Protein AF-A0A6B2LJB0-F1 (afdb_monomer)

Solvent-accessible surface area (backbone atoms only — not comparable to full-atom values): 10817 Å² total; per-residue (Å²): 134,88,82,83,82,86,82,81,67,86,69,86,53,100,56,69,70,65,36,74,49,76,56,97,63,30,35,41,37,23,30,49,44,38,34,38,35,26,35,59,88,79,57,43,80,72,49,71,36,80,79,56,88,25,44,32,50,24,63,33,74,60,95,61,32,36,36,40,22,11,60,61,16,34,37,39,37,24,33,56,88,79,47,46,78,76,46,76,44,83,60,93,43,44,30,41,23,45,42,73,57,93,64,28,39,41,33,23,39,48,41,30,37,42,31,28,37,60,92,73,71,36,81,76,47,76,37,84,46,98,46,39,32,44,30,58,46,77,56,96,67,27,37,38,38,25,11,56,67,8,42,35,39,32,25,38,65,89,76,63,46,76,78,48,77,50,78,50,93,24,28,34,71,48,55,51,70,48,97,88,63,38,37,37,39,33,31,73,70,76,47,75,49,79,48,77,132

pLDDT: mean 92.99, std 8.8, range [45.59, 98.62]

Foldseek 3Di:
DDDDDDDDDPPPDPADFQDWDDDPQWIWTFDWQKIWIAGNPRRHTQDIAGDDPTGFNEWDDDPFWIWTFGQSQWIFTAGPNPSDGPDIARRVGGWQYWDDDDQWIWTFGFQWIWIARNVVSDTPDIAGHPAGWNYWDDFPQWIWTFHQQFWTWTARNVPSDTDDIDGDRGGWHDWDADPQRWIWTAHPVRDIDIDDD

Structure (mmCIF, N/CA/C/O backbone):
data_AF-A0A6B2LJB0-F1
#
_entry.id   AF-A0A6B2LJB0-F1
#
loop_
_atom_site.group_PDB
_atom_site.id
_atom_site.type_symbol
_atom_site.label_atom_id
_atom_site.label_alt_id
_atom_site.label_comp_id
_atom_site.label_asym_id
_atom_site.label_entity_id
_atom_site.label_seq_id
_atom_site.pdbx_PDB_ins_code
_atom_site.Cartn_x
_atom_site.Cartn_y
_atom_site.Cartn_z
_atom_site.occupancy
_atom_site.B_iso_or_equiv
_atom_site.auth_seq_id
_atom_site.auth_comp_id
_atom_site.auth_asym_id
_atom_site.auth_atom_id
_atom_site.pdbx_PDB_model_num
ATOM 1 N N . MET A 1 1 ? -33.747 -13.581 -7.833 1.00 45.59 1 MET A N 1
ATOM 2 C CA . MET A 1 1 ? -33.515 -12.126 -7.966 1.00 45.59 1 MET A CA 1
ATOM 3 C C . MET A 1 1 ? -32.686 -11.716 -6.756 1.00 45.59 1 MET A C 1
ATOM 5 O O . MET A 1 1 ? -33.160 -11.919 -5.649 1.00 45.59 1 MET A O 1
ATOM 9 N N . ILE A 1 2 ? -31.427 -11.298 -6.924 1.00 48.62 2 ILE A N 1
ATOM 10 C CA . ILE A 1 2 ? -30.601 -10.866 -5.782 1.00 48.62 2 ILE A CA 1
ATOM 11 C C . ILE A 1 2 ? -30.949 -9.403 -5.517 1.00 48.62 2 ILE A C 1
ATOM 13 O O . ILE A 1 2 ? -30.531 -8.520 -6.265 1.00 48.62 2 ILE A O 1
ATOM 17 N N . THR A 1 3 ? -31.764 -9.153 -4.496 1.00 56.28 3 THR A N 1
ATOM 18 C CA . THR A 1 3 ? -32.084 -7.798 -4.043 1.00 56.28 3 THR A CA 1
ATOM 19 C C . THR A 1 3 ? -30.836 -7.213 -3.388 1.00 56.28 3 THR A C 1
ATOM 21 O O . THR A 1 3 ? -30.362 -7.725 -2.375 1.00 56.28 3 THR A O 1
ATOM 24 N N . LYS A 1 4 ? -30.256 -6.166 -3.980 1.00 51.47 4 LYS A N 1
ATOM 25 C CA . LYS A 1 4 ? -29.154 -5.426 -3.357 1.00 51.47 4 LYS A CA 1
ATOM 26 C C . LYS A 1 4 ? -29.752 -4.431 -2.368 1.00 51.47 4 LYS A C 1
ATOM 28 O O . LYS A 1 4 ? -30.429 -3.495 -2.779 1.00 51.47 4 LYS A O 1
ATOM 33 N N . HIS A 1 5 ? -29.507 -4.635 -1.080 1.00 67.06 5 HIS A N 1
ATOM 34 C CA . HIS A 1 5 ? -29.818 -3.642 -0.058 1.00 67.06 5 HIS A CA 1
ATOM 35 C C . HIS A 1 5 ? -28.608 -2.720 0.115 1.00 67.06 5 HIS A C 1
ATOM 37 O O . HIS A 1 5 ? -27.495 -3.191 0.341 1.00 67.06 5 HIS A O 1
ATOM 43 N N . GLN A 1 6 ? -28.813 -1.411 -0.043 1.00 72.50 6 GLN A N 1
ATOM 44 C CA . GLN A 1 6 ? -27.771 -0.410 0.169 1.00 72.50 6 GLN A CA 1
ATOM 45 C C . GLN A 1 6 ? -27.693 -0.065 1.658 1.00 72.50 6 GLN A C 1
ATOM 47 O O . GLN A 1 6 ? -28.675 0.387 2.242 1.00 72.50 6 GLN A O 1
ATOM 52 N N . ILE A 1 7 ? -26.514 -0.235 2.254 1.00 69.38 7 ILE A N 1
ATOM 53 C CA . ILE A 1 7 ? -26.179 0.315 3.570 1.00 69.38 7 ILE A CA 1
ATOM 54 C C . ILE A 1 7 ? -25.302 1.539 3.305 1.00 69.38 7 ILE A C 1
ATOM 56 O O . ILE A 1 7 ? -24.204 1.410 2.766 1.00 69.38 7 ILE A O 1
ATOM 60 N N . THR A 1 8 ? -25.809 2.732 3.617 1.00 67.31 8 THR A N 1
ATOM 61 C CA . THR A 1 8 ? -25.079 3.991 3.407 1.00 67.31 8 THR A CA 1
ATOM 62 C C . THR A 1 8 ? -24.575 4.516 4.738 1.00 67.31 8 THR A C 1
ATOM 64 O O . THR A 1 8 ? -25.369 4.786 5.633 1.00 67.31 8 THR A O 1
ATOM 67 N N . VAL A 1 9 ? -23.265 4.728 4.842 1.00 67.50 9 VAL A N 1
ATOM 68 C CA . VAL A 1 9 ? -22.682 5.557 5.899 1.00 67.50 9 VAL A CA 1
ATOM 69 C C . VAL A 1 9 ? -22.550 6.973 5.352 1.00 67.50 9 VAL A C 1
ATOM 71 O O . VAL A 1 9 ? -21.671 7.254 4.531 1.00 67.50 9 VAL A O 1
ATOM 74 N N . GLU A 1 10 ? -23.421 7.883 5.782 1.00 56.38 10 GLU A N 1
ATOM 75 C CA . GLU A 1 10 ? -23.276 9.293 5.426 1.00 56.38 10 GLU A CA 1
ATOM 76 C C . GLU A 1 10 ? -21.992 9.854 6.062 1.00 56.38 10 GLU A C 1
ATOM 78 O O . GLU A 1 10 ? -21.816 9.832 7.278 1.00 56.38 10 GLU A O 1
ATOM 83 N N . ARG A 1 11 ? -21.075 10.365 5.227 1.00 70.50 11 ARG A N 1
ATOM 84 C CA . ARG A 1 11 ? -19.821 11.029 5.645 1.00 70.50 11 ARG A CA 1
ATOM 85 C C . ARG A 1 11 ? -18.862 10.149 6.461 1.00 70.50 11 ARG A C 1
ATOM 87 O O . ARG A 1 11 ? -18.408 10.545 7.537 1.00 70.50 11 ARG A O 1
ATOM 94 N N . ALA A 1 12 ? -18.450 9.008 5.900 1.00 78.81 12 ALA A N 1
ATOM 95 C CA . ALA A 1 12 ? -17.391 8.176 6.486 1.00 78.81 12 ALA A CA 1
ATOM 96 C C . ALA A 1 12 ? -16.145 9.003 6.888 1.00 78.81 12 ALA A C 1
ATOM 98 O O . ALA A 1 12 ? -15.639 8.881 8.007 1.00 78.81 12 ALA A O 1
ATOM 99 N N . HIS A 1 13 ? -15.716 9.942 6.036 1.00 89.06 13 HIS A N 1
ATOM 100 C CA . HIS A 1 13 ? -14.712 10.956 6.368 1.00 89.06 13 HIS A CA 1
ATOM 101 C C . HIS A 1 13 ? -15.175 12.371 5.986 1.00 89.06 13 HIS A C 1
ATOM 103 O O . HIS A 1 13 ? -16.074 12.551 5.169 1.00 89.06 13 HIS A O 1
ATOM 109 N N . LYS A 1 14 ? -14.533 13.389 6.580 1.00 87.06 14 LYS A N 1
ATOM 110 C CA . LYS A 1 14 ? -14.763 14.815 6.265 1.00 87.06 14 LYS A CA 1
ATOM 111 C C . LYS A 1 14 ? -14.076 15.277 4.967 1.00 87.06 14 LYS A C 1
ATOM 113 O O . LYS A 1 14 ? -14.291 16.404 4.544 1.00 87.06 14 LYS A O 1
ATOM 118 N N . ASN A 1 15 ? -13.221 14.440 4.380 1.00 89.62 15 ASN A N 1
ATOM 119 C CA . ASN A 1 15 ? -12.470 14.705 3.152 1.00 89.62 15 ASN A CA 1
ATOM 120 C C . ASN A 1 15 ? -12.587 13.498 2.207 1.00 89.62 15 ASN A C 1
ATOM 122 O O . ASN A 1 15 ? -13.195 12.488 2.566 1.00 89.62 15 ASN A O 1
ATOM 126 N N . TRP A 1 16 ? -11.986 13.601 1.018 1.00 90.25 16 TRP A N 1
ATOM 127 C CA . TRP A 1 16 ? -11.885 12.483 0.082 1.00 90.25 16 TRP A CA 1
ATOM 128 C C . TRP A 1 16 ? -11.226 11.270 0.726 1.00 90.25 16 TRP A C 1
ATOM 130 O O . TRP A 1 16 ? -10.159 11.373 1.331 1.00 90.25 16 TRP A O 1
ATOM 140 N N . ILE A 1 17 ? -11.879 10.126 0.558 1.00 91.19 17 ILE A N 1
ATOM 141 C CA . ILE A 1 17 ? -11.316 8.828 0.898 1.00 91.19 17 ILE A CA 1
ATOM 142 C C . ILE A 1 17 ? -10.294 8.505 -0.183 1.00 91.19 17 ILE A C 1
ATOM 144 O O . ILE A 1 17 ? -10.644 8.424 -1.359 1.00 91.19 17 ILE A O 1
ATOM 148 N N . PHE A 1 18 ? -9.035 8.371 0.213 1.00 91.06 18 PHE A N 1
ATOM 149 C CA . PHE A 1 18 ? -7.946 8.095 -0.721 1.00 91.06 18 PHE A CA 1
ATOM 150 C C . PHE A 1 18 ? -7.812 6.604 -1.001 1.00 91.06 18 PHE A C 1
ATOM 152 O O . PHE A 1 18 ? -7.487 6.214 -2.119 1.00 91.06 18 PHE A O 1
ATOM 159 N N . TYR A 1 19 ? -8.095 5.774 0.002 1.00 93.00 19 TYR A N 1
ATOM 160 C CA . TYR A 1 19 ? -7.983 4.331 -0.110 1.00 93.00 19 TYR A CA 1
ATOM 161 C C . TYR A 1 19 ? -9.018 3.626 0.764 1.00 93.00 19 TYR A C 1
ATOM 163 O O . TYR A 1 19 ? -9.414 4.132 1.820 1.00 93.00 19 TYR A O 1
ATOM 171 N N . ALA A 1 20 ? -9.427 2.439 0.325 1.00 94.50 20 ALA A N 1
ATOM 172 C CA . ALA A 1 20 ? -10.274 1.534 1.081 1.00 94.50 20 ALA A CA 1
ATOM 173 C C . ALA A 1 20 ? -9.811 0.091 0.864 1.00 94.50 20 ALA A C 1
ATOM 175 O O . ALA A 1 20 ? -9.443 -0.283 -0.250 1.00 94.50 20 ALA A O 1
ATOM 176 N N . LYS A 1 21 ? -9.856 -0.719 1.920 1.00 95.12 21 LYS A N 1
ATOM 177 C CA . LYS A 1 21 ? -9.578 -2.154 1.868 1.00 95.12 21 LYS A CA 1
ATOM 178 C C . LYS A 1 21 ? -10.586 -2.916 2.721 1.00 95.12 21 LYS A C 1
ATOM 180 O O . LYS A 1 21 ? -11.053 -2.401 3.733 1.00 95.12 21 LYS A O 1
ATOM 185 N N . ILE A 1 22 ? -10.939 -4.122 2.292 1.00 95.06 22 ILE A N 1
ATOM 186 C CA . ILE A 1 22 ? -11.823 -5.026 3.033 1.00 95.06 22 ILE A CA 1
ATOM 187 C C . ILE A 1 22 ? -10.992 -6.202 3.531 1.00 95.06 22 ILE A C 1
ATOM 189 O O . ILE A 1 22 ? -10.178 -6.728 2.775 1.00 95.06 22 ILE A O 1
ATOM 193 N N . HIS A 1 23 ? -11.210 -6.602 4.782 1.00 96.00 23 HIS A N 1
ATOM 194 C CA . HIS A 1 23 ? -10.586 -7.779 5.385 1.00 96.00 23 HIS A CA 1
ATOM 195 C C . HIS A 1 23 ? -11.457 -8.331 6.508 1.00 96.00 23 HIS A C 1
ATOM 197 O O . HIS A 1 23 ? -11.901 -7.562 7.358 1.00 96.00 23 HIS A O 1
ATOM 203 N N . ASN A 1 24 ? -11.742 -9.636 6.493 1.00 94.50 24 ASN A N 1
ATOM 204 C CA . ASN A 1 24 ? -12.516 -10.347 7.524 1.00 94.50 24 ASN A CA 1
ATOM 205 C C . ASN A 1 24 ? -13.764 -9.605 8.031 1.00 94.50 24 ASN A C 1
ATOM 207 O O . ASN A 1 24 ? -13.965 -9.416 9.230 1.00 94.50 24 ASN A O 1
ATOM 211 N N . GLY A 1 25 ? -14.608 -9.146 7.104 1.00 93.88 25 GLY A N 1
ATOM 212 C CA . GLY A 1 25 ? -15.851 -8.458 7.459 1.00 93.88 25 GLY A CA 1
ATOM 213 C C . GLY A 1 25 ? -15.657 -7.041 8.005 1.00 93.88 25 GLY A C 1
ATOM 214 O O . GLY A 1 25 ? -16.610 -6.461 8.513 1.00 93.88 25 GLY A O 1
ATOM 215 N N . LYS A 1 26 ? -14.465 -6.454 7.874 1.00 95.94 26 LYS A N 1
ATOM 216 C CA . LYS A 1 26 ? -14.194 -5.049 8.181 1.00 95.94 26 LYS A CA 1
ATOM 217 C C . LYS A 1 26 ? -13.868 -4.269 6.914 1.00 95.94 26 LYS A C 1
ATOM 219 O O . LYS A 1 26 ? -13.250 -4.795 5.990 1.00 95.94 26 LYS A O 1
ATOM 224 N N . ILE A 1 27 ? -14.261 -3.002 6.888 1.00 96.38 27 ILE A N 1
ATOM 225 C CA . ILE A 1 27 ? -13.843 -2.020 5.885 1.00 96.38 27 ILE A CA 1
ATOM 226 C C . ILE A 1 27 ? -12.869 -1.067 6.569 1.00 96.38 27 ILE A C 1
ATOM 228 O O . ILE A 1 27 ? -13.204 -0.478 7.593 1.00 96.38 27 ILE A O 1
ATOM 232 N N . ILE A 1 28 ? -11.684 -0.888 6.000 1.00 97.69 28 ILE A N 1
ATOM 233 C CA . ILE A 1 28 ? -10.664 0.038 6.478 1.00 97.69 28 ILE A CA 1
ATOM 234 C C . ILE A 1 28 ? -10.519 1.136 5.431 1.00 97.69 28 ILE A C 1
ATOM 236 O O . ILE A 1 28 ? -10.235 0.854 4.268 1.00 97.69 28 ILE A O 1
ATOM 240 N N . THR A 1 29 ? -10.725 2.387 5.825 1.00 97.00 29 THR A N 1
ATOM 241 C CA . THR A 1 29 ? -10.687 3.552 4.933 1.00 97.00 29 THR A CA 1
ATOM 242 C C . THR A 1 29 ? -9.703 4.590 5.445 1.00 97.00 29 THR A C 1
ATOM 244 O O . THR A 1 29 ? -9.632 4.827 6.650 1.00 97.00 29 THR A O 1
ATOM 247 N N . CYS A 1 30 ? -8.971 5.259 4.553 1.00 96.31 30 CYS A N 1
ATOM 248 C CA . CYS A 1 30 ? -8.120 6.389 4.926 1.00 96.31 30 CYS A CA 1
ATOM 249 C C . CYS A 1 30 ? -8.502 7.683 4.200 1.00 96.31 30 CYS A C 1
ATOM 251 O O . CYS A 1 30 ? -8.948 7.694 3.051 1.00 96.31 30 CYS A O 1
ATOM 253 N N . SER A 1 31 ? -8.319 8.801 4.899 1.00 94.75 31 SER A N 1
ATOM 254 C CA . SER A 1 31 ? -8.527 10.155 4.381 1.00 94.75 31 SER A CA 1
ATOM 255 C C . SER A 1 31 ? -7.696 11.132 5.204 1.00 94.75 31 SER A C 1
ATOM 257 O O . SER A 1 31 ? -7.826 11.162 6.436 1.00 94.75 31 SER A O 1
ATOM 259 N N . LYS A 1 32 ? -6.928 12.003 4.535 1.00 95.12 32 LYS A N 1
ATOM 260 C CA . LYS A 1 32 ? -5.982 12.928 5.191 1.00 95.12 32 LYS A CA 1
ATOM 261 C C . LYS A 1 32 ? -5.171 12.153 6.242 1.00 95.12 32 LYS A C 1
ATOM 263 O O . LYS A 1 32 ? -4.630 11.114 5.911 1.00 95.12 32 LYS A O 1
ATOM 268 N N . THR A 1 33 ? -5.123 12.602 7.489 1.00 96.12 33 THR A N 1
ATOM 269 C CA . THR A 1 33 ? -4.331 11.994 8.572 1.00 96.12 33 THR A CA 1
ATOM 270 C C . THR A 1 33 ? -5.062 10.881 9.334 1.00 96.12 33 THR A C 1
ATOM 272 O O . THR A 1 33 ? -4.577 10.424 10.368 1.00 96.12 33 THR A O 1
ATOM 275 N N . THR A 1 34 ? -6.256 10.481 8.882 1.00 95.62 34 THR A N 1
ATOM 276 C CA . THR A 1 34 ? -7.166 9.606 9.639 1.00 95.62 34 THR A CA 1
ATOM 277 C C . THR A 1 34 ? -7.420 8.293 8.920 1.00 95.62 34 THR A C 1
ATOM 279 O O . THR A 1 34 ? -7.649 8.282 7.707 1.00 95.62 34 THR A O 1
ATOM 282 N N . ILE A 1 35 ? -7.466 7.207 9.687 1.00 98.25 35 ILE A N 1
ATOM 283 C CA . ILE A 1 35 ? -7.912 5.890 9.227 1.00 98.25 35 ILE A CA 1
ATOM 284 C C . ILE A 1 35 ? -9.136 5.511 10.052 1.00 98.25 35 ILE A C 1
ATOM 286 O O . ILE A 1 35 ? -9.200 5.811 11.245 1.00 98.25 35 ILE A O 1
ATOM 290 N N . LYS A 1 36 ? -10.132 4.893 9.428 1.00 97.12 36 LYS A N 1
ATOM 291 C CA . LYS A 1 36 ? -11.339 4.423 10.104 1.00 97.12 36 LYS A CA 1
ATOM 292 C C . LYS A 1 36 ? -11.639 2.984 9.736 1.00 97.12 36 LYS A C 1
ATOM 294 O O . LYS A 1 36 ? -11.367 2.561 8.617 1.00 97.12 36 LYS A O 1
ATOM 299 N N . ILE A 1 37 ? -12.208 2.267 10.695 1.00 97.50 37 ILE A N 1
ATOM 300 C CA . ILE A 1 37 ? -12.592 0.867 10.585 1.00 97.50 37 ILE A CA 1
ATOM 301 C C . ILE A 1 37 ? -14.101 0.774 10.793 1.00 97.50 37 ILE A C 1
ATOM 303 O O . ILE A 1 37 ? -14.647 1.376 11.724 1.00 97.50 37 ILE A O 1
ATOM 307 N N . TRP A 1 38 ? -14.758 0.012 9.929 1.00 95.88 38 TRP A N 1
ATOM 308 C CA . TRP A 1 38 ? -16.202 -0.176 9.900 1.00 95.88 38 TRP A CA 1
ATOM 309 C C . TRP A 1 38 ? -16.531 -1.660 9.823 1.00 95.88 38 TRP A C 1
ATOM 311 O O . TRP A 1 38 ? -15.790 -2.425 9.208 1.00 95.88 38 TRP A O 1
ATOM 321 N N . ASP A 1 39 ? -17.659 -2.058 10.391 1.00 94.38 39 ASP A N 1
ATOM 322 C CA . ASP A 1 39 ? -18.215 -3.389 10.185 1.00 94.38 39 ASP A CA 1
ATOM 323 C C . ASP A 1 39 ? -18.862 -3.464 8.794 1.00 94.38 39 ASP A C 1
ATOM 325 O O . ASP A 1 39 ? -19.726 -2.655 8.452 1.00 94.38 39 ASP A O 1
ATOM 329 N N . LEU A 1 40 ? -18.445 -4.431 7.977 1.00 91.81 40 LEU A N 1
ATOM 330 C CA . LEU A 1 40 ? -18.904 -4.598 6.594 1.00 91.81 40 LEU A CA 1
ATOM 331 C C . LEU A 1 40 ? -20.400 -4.921 6.521 1.00 91.81 40 LEU A C 1
ATOM 333 O O . LEU A 1 40 ? -21.065 -4.523 5.567 1.00 91.81 40 LEU A O 1
ATOM 337 N N . ARG A 1 41 ? -20.927 -5.665 7.501 1.00 90.19 41 ARG A N 1
ATOM 338 C CA . ARG A 1 41 ? -22.302 -6.177 7.461 1.00 90.19 41 ARG A CA 1
ATOM 339 C C . ARG A 1 41 ? -23.325 -5.131 7.886 1.00 90.19 41 ARG A C 1
ATOM 341 O O . ARG A 1 41 ? -24.399 -5.069 7.300 1.00 90.19 41 ARG A O 1
ATOM 348 N N . SER A 1 42 ? -23.020 -4.361 8.920 1.00 89.94 42 SER A N 1
ATOM 349 C CA . SER A 1 42 ? -23.916 -3.368 9.518 1.00 89.94 42 SER A CA 1
ATOM 350 C C . SER A 1 42 ? -23.614 -1.938 9.073 1.00 89.94 42 SER A C 1
ATOM 352 O O . SER A 1 42 ? -24.466 -1.066 9.226 1.00 89.94 42 SER A O 1
ATOM 354 N N . GLY A 1 43 ? -22.415 -1.676 8.546 1.00 90.12 43 GLY A N 1
ATOM 355 C CA . GLY A 1 43 ? -21.918 -0.322 8.304 1.00 90.12 43 GLY A CA 1
ATOM 356 C C . GLY A 1 43 ? -21.566 0.434 9.589 1.00 90.12 43 GLY A C 1
ATOM 357 O O . GLY A 1 43 ? -21.312 1.638 9.537 1.00 90.12 43 GLY A O 1
ATOM 358 N N . ALA A 1 44 ? -21.563 -0.233 10.749 1.00 91.69 44 ALA A N 1
ATOM 359 C CA . ALA A 1 44 ? -21.269 0.408 12.020 1.00 91.69 44 ALA A CA 1
ATOM 360 C C . ALA A 1 44 ? -19.822 0.910 12.059 1.00 91.69 44 ALA A C 1
ATOM 362 O O . ALA A 1 44 ? -18.885 0.204 1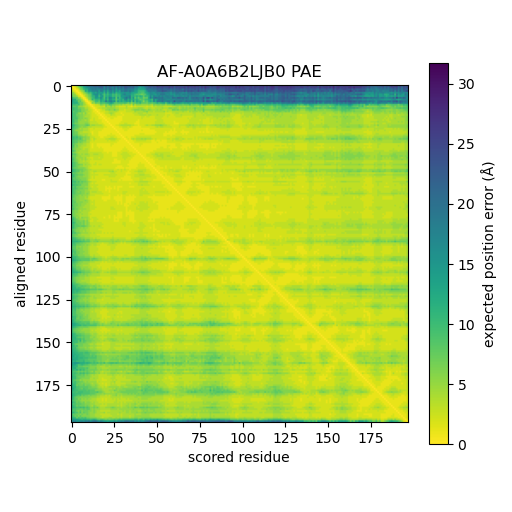1.683 1.00 91.69 44 ALA A O 1
ATOM 363 N N . PHE A 1 45 ? -19.638 2.133 12.553 1.00 94.38 45 PHE A N 1
ATOM 364 C CA . PHE A 1 45 ? -18.317 2.645 12.891 1.00 94.38 45 PHE A CA 1
ATOM 365 C C . PHE A 1 45 ? -17.744 1.834 14.053 1.00 94.38 45 PHE A C 1
ATOM 367 O O . PHE A 1 45 ? -18.356 1.773 15.118 1.00 94.38 45 PHE A O 1
ATOM 374 N N . LEU A 1 46 ? -16.570 1.243 13.851 1.00 95.56 46 LEU A N 1
ATOM 375 C CA . LEU A 1 46 ? -15.883 0.475 14.884 1.00 95.56 46 LEU A CA 1
ATOM 376 C C . LEU A 1 46 ? -14.805 1.314 15.558 1.00 95.56 46 LEU A C 1
ATOM 378 O O . LEU A 1 46 ? -14.723 1.349 16.785 1.00 95.56 46 LEU A O 1
ATOM 382 N N . ARG A 1 47 ? -13.954 1.981 14.767 1.00 95.75 47 ARG A N 1
ATOM 383 C CA . ARG A 1 47 ? -12.770 2.657 15.311 1.00 95.75 47 ARG A CA 1
ATOM 384 C C . ARG A 1 47 ? -12.198 3.727 14.392 1.00 95.75 47 ARG A C 1
ATOM 386 O O . ARG A 1 47 ? -12.349 3.670 13.173 1.00 95.75 47 ARG A O 1
ATOM 393 N N . GLN A 1 48 ? -11.474 4.673 14.987 1.00 96.56 48 GLN A N 1
ATOM 394 C CA . GLN A 1 48 ? -10.603 5.619 14.293 1.00 96.56 48 GLN A CA 1
ATOM 395 C C . GLN A 1 48 ? -9.163 5.438 14.777 1.00 96.56 48 GLN A C 1
ATOM 397 O O . GLN A 1 48 ? -8.926 5.373 15.980 1.00 96.56 48 GLN A O 1
ATOM 402 N N . LEU A 1 49 ? -8.218 5.407 13.839 1.00 98.00 49 LEU A N 1
ATOM 403 C CA . LEU A 1 49 ? -6.782 5.406 14.100 1.00 98.00 49 LEU A CA 1
ATOM 404 C C . LEU A 1 49 ? -6.242 6.803 13.790 1.00 98.00 49 LEU A C 1
ATOM 406 O O . LEU A 1 49 ? -6.448 7.336 12.691 1.00 98.00 49 LEU A O 1
ATOM 410 N N . GLN A 1 50 ? -5.588 7.407 14.777 1.00 95.88 50 GLN A N 1
ATOM 41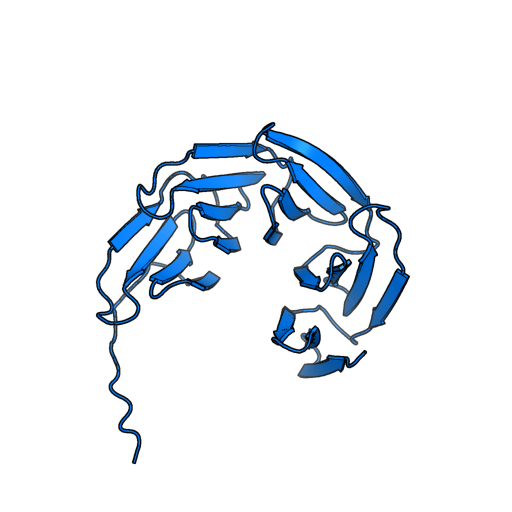1 C CA . GLN A 1 50 ? -5.057 8.764 14.717 1.00 95.88 50 GLN A CA 1
ATOM 412 C C . GLN A 1 50 ? -3.577 8.739 15.085 1.00 95.88 50 GLN A C 1
ATOM 414 O O . GLN A 1 50 ? -3.193 8.112 16.067 1.00 95.88 50 GLN A O 1
ATOM 419 N N . GLY A 1 51 ? -2.748 9.454 14.325 1.00 94.44 51 GLY A N 1
ATOM 420 C CA . GLY A 1 51 ? -1.334 9.620 14.675 1.00 94.44 51 GLY A CA 1
ATOM 421 C C . GLY A 1 51 ? -0.421 9.983 13.512 1.00 94.44 51 GLY A C 1
ATOM 422 O O . GLY A 1 51 ? 0.695 10.428 13.751 1.00 94.44 51 GLY A O 1
ATOM 423 N N . HIS A 1 52 ? -0.873 9.832 12.266 1.00 97.81 52 HIS A N 1
ATOM 424 C CA . HIS A 1 52 ? -0.147 10.390 11.128 1.00 97.81 52 HIS A CA 1
ATOM 425 C C . HIS A 1 52 ? -0.178 11.925 11.155 1.00 97.81 52 HIS A C 1
ATOM 427 O O . HIS A 1 52 ? -1.210 12.535 11.451 1.00 97.81 52 HIS A O 1
ATOM 433 N N . GLY A 1 53 ? 0.959 12.541 10.838 1.00 97.50 53 GLY A N 1
ATOM 434 C CA . GLY A 1 53 ? 1.114 13.989 10.680 1.00 97.50 53 GLY A CA 1
ATOM 435 C C . GLY A 1 53 ? 0.768 14.480 9.271 1.00 97.50 53 GLY A C 1
ATOM 436 O O . GLY A 1 53 ? 0.610 15.680 9.059 1.00 97.50 53 GLY A O 1
ATOM 437 N N . GLY A 1 54 ? 0.619 13.560 8.314 1.00 96.94 54 GLY A N 1
ATOM 438 C CA . GLY A 1 54 ? 0.357 13.846 6.905 1.00 96.94 54 GLY A CA 1
ATOM 439 C C . GLY A 1 54 ? -0.713 12.937 6.289 1.00 96.94 54 GLY A C 1
ATOM 440 O O . GLY A 1 54 ? -1.202 12.012 6.944 1.00 96.94 54 GLY A O 1
ATOM 441 N N . PRO A 1 55 ? -1.145 13.233 5.050 1.00 97.06 55 PRO A N 1
ATOM 442 C CA . PRO A 1 55 ? -1.991 12.351 4.257 1.00 97.06 55 PRO A CA 1
ATOM 443 C C . PRO A 1 55 ? -1.542 10.882 4.240 1.00 97.06 55 PRO A C 1
ATOM 445 O O . PRO A 1 55 ? -0.434 10.561 3.823 1.00 97.06 55 PRO A O 1
ATOM 448 N N . VAL A 1 56 ? -2.454 9.993 4.631 1.00 97.94 56 VAL A N 1
ATOM 449 C CA . VAL A 1 56 ? -2.344 8.540 4.502 1.00 97.94 56 VAL A CA 1
ATOM 450 C C . VAL A 1 56 ? -2.758 8.157 3.088 1.00 97.94 56 VAL A C 1
ATOM 452 O O . VAL A 1 56 ? -3.938 8.238 2.737 1.00 97.94 56 VAL A O 1
ATOM 455 N N . ASN A 1 57 ? -1.785 7.750 2.281 1.00 94.50 57 ASN A N 1
ATOM 456 C CA . ASN A 1 57 ? -1.976 7.499 0.853 1.00 94.50 57 ASN A CA 1
ATOM 457 C C . ASN A 1 57 ? -2.323 6.044 0.542 1.00 94.50 57 ASN A C 1
ATOM 459 O O . ASN A 1 57 ? -2.903 5.756 -0.502 1.00 94.50 57 ASN A O 1
ATOM 463 N N . CYS A 1 58 ? -1.947 5.119 1.422 1.00 96.44 58 CYS A N 1
ATOM 464 C CA . CYS A 1 58 ? -2.069 3.693 1.170 1.00 96.44 58 CYS A CA 1
ATOM 465 C C . CYS A 1 58 ? -2.273 2.907 2.465 1.00 96.44 58 CYS A C 1
ATOM 467 O O . CYS A 1 58 ? -1.833 3.323 3.541 1.00 96.44 58 CYS A O 1
ATOM 469 N N . LEU A 1 59 ? -2.950 1.766 2.334 1.00 97.62 59 LEU A N 1
ATOM 470 C CA . LEU A 1 59 ? -3.221 0.841 3.425 1.00 97.62 59 LEU A CA 1
ATOM 471 C C . LEU A 1 59 ? -2.919 -0.596 3.008 1.00 97.62 59 LEU A C 1
ATOM 473 O O . LEU A 1 59 ? -3.154 -0.980 1.858 1.00 97.62 59 LEU A O 1
ATOM 477 N N . ASP A 1 60 ? -2.502 -1.390 3.984 1.00 97.62 60 ASP A N 1
ATOM 478 C CA . ASP A 1 60 ? -2.641 -2.838 3.966 1.00 97.62 60 ASP A CA 1
ATOM 479 C C . ASP A 1 60 ? -3.219 -3.338 5.300 1.00 97.62 60 ASP A C 1
ATOM 481 O O . ASP A 1 60 ? -3.339 -2.574 6.259 1.00 97.62 60 ASP A O 1
ATOM 485 N N . VAL A 1 61 ? -3.648 -4.592 5.353 1.00 97.50 61 VAL A N 1
ATOM 486 C CA . VAL A 1 61 ? -4.308 -5.191 6.511 1.00 97.50 61 VAL A CA 1
ATOM 487 C C . VAL A 1 61 ? -4.041 -6.695 6.561 1.00 97.50 61 VAL A C 1
ATOM 489 O O . VAL A 1 61 ? -4.014 -7.358 5.524 1.00 97.50 61 VAL A O 1
ATOM 492 N N . SER A 1 62 ? -3.857 -7.207 7.772 1.00 96.25 62 SER A N 1
ATOM 493 C CA . SER A 1 62 ? -3.820 -8.626 8.123 1.00 96.25 62 SER A CA 1
ATOM 494 C C . SER A 1 62 ? -4.868 -8.923 9.199 1.00 96.25 62 SER A C 1
ATOM 496 O O . SER A 1 62 ? -5.664 -8.052 9.553 1.00 96.25 62 SER A O 1
ATOM 498 N N . ASP A 1 63 ? -4.880 -10.147 9.725 1.00 95.62 63 ASP A N 1
ATOM 499 C CA . ASP A 1 63 ? -5.773 -10.523 10.828 1.00 95.62 63 ASP A CA 1
ATOM 500 C C . ASP A 1 63 ? -5.487 -9.728 12.110 1.00 95.62 63 ASP A C 1
ATOM 502 O O . ASP A 1 63 ? -6.415 -9.419 12.857 1.00 95.62 63 ASP A O 1
ATOM 506 N N . ASP A 1 64 ? -4.231 -9.325 12.312 1.00 95.88 64 ASP A N 1
ATOM 507 C CA . ASP A 1 64 ? -3.787 -8.652 13.532 1.00 95.88 64 ASP A CA 1
ATOM 508 C C . ASP A 1 64 ? -3.516 -7.159 13.340 1.00 95.88 64 ASP A C 1
ATOM 510 O O . ASP A 1 64 ? -3.615 -6.388 14.300 1.00 95.88 64 ASP A O 1
ATOM 514 N N . PHE A 1 65 ? -3.183 -6.722 12.119 1.00 97.75 65 PHE A N 1
ATOM 515 C CA . PHE A 1 65 ? -2.633 -5.388 11.891 1.00 97.75 65 PHE A CA 1
ATOM 516 C C . PHE A 1 65 ? -3.321 -4.603 10.778 1.00 97.75 65 PHE A C 1
ATOM 518 O O . PHE A 1 65 ? -3.697 -5.138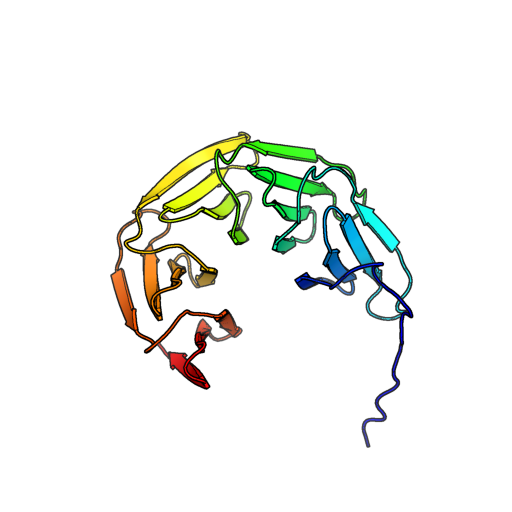 9.740 1.00 97.75 65 PHE A O 1
ATOM 525 N N . VAL A 1 66 ? -3.386 -3.285 10.957 1.00 98.50 66 VAL A N 1
ATOM 526 C CA . VAL A 1 66 ? -3.524 -2.319 9.860 1.00 98.50 66 VAL A CA 1
ATOM 527 C C . VAL A 1 66 ? -2.157 -1.693 9.620 1.00 98.50 66 VAL A C 1
ATOM 529 O O . VAL A 1 66 ? -1.493 -1.271 10.564 1.00 98.50 66 VAL A O 1
ATOM 532 N N . ILE A 1 67 ? -1.747 -1.598 8.361 1.00 98.50 67 ILE A N 1
ATOM 533 C CA . ILE A 1 67 ? -0.493 -0.977 7.934 1.00 98.50 67 ILE A CA 1
ATOM 534 C C . ILE A 1 67 ? -0.833 0.265 7.130 1.00 98.50 67 ILE A C 1
ATOM 536 O O . ILE A 1 67 ? -1.639 0.196 6.203 1.00 98.50 67 ILE A O 1
ATOM 540 N N . SER A 1 68 ? -0.228 1.403 7.450 1.00 98.56 68 SER A N 1
ATOM 541 C CA . SER A 1 68 ? -0.519 2.654 6.750 1.00 98.56 68 SER A CA 1
ATOM 542 C C . SER A 1 68 ? 0.734 3.421 6.375 1.00 98.56 68 SER A C 1
ATOM 544 O O . SER A 1 68 ? 1.573 3.685 7.230 1.00 98.56 68 SER A O 1
ATOM 546 N N . GLY A 1 69 ? 0.830 3.809 5.102 1.00 98.38 69 GLY A N 1
ATOM 547 C CA . GLY A 1 69 ? 1.896 4.661 4.578 1.00 98.38 69 GLY A CA 1
ATOM 548 C C . GLY A 1 69 ? 1.415 6.092 4.339 1.00 98.38 69 GLY A C 1
ATOM 549 O O . GLY A 1 69 ? 0.294 6.312 3.862 1.00 98.38 69 GLY A O 1
ATOM 550 N N . SER A 1 70 ? 2.259 7.069 4.670 1.00 98.19 70 SER A N 1
ATOM 551 C CA . SER A 1 70 ? 1.892 8.487 4.694 1.00 98.19 70 SER A CA 1
ATOM 552 C C . SER A 1 70 ? 2.943 9.401 4.058 1.00 98.19 70 SER A C 1
ATOM 554 O O . SER A 1 70 ? 4.126 9.066 3.947 1.00 98.19 70 SER A O 1
ATOM 556 N N . THR A 1 71 ? 2.514 10.602 3.664 1.00 97.38 71 THR A N 1
ATOM 557 C CA . THR A 1 71 ? 3.418 11.686 3.245 1.00 97.38 71 THR A CA 1
ATOM 558 C C . THR A 1 71 ? 4.187 12.304 4.415 1.00 97.38 71 THR A C 1
ATOM 560 O O . THR A 1 71 ? 5.091 13.103 4.198 1.00 97.38 71 THR A O 1
ATOM 563 N N . ASP A 1 72 ? 3.863 11.953 5.665 1.00 98.00 72 ASP A N 1
ATOM 564 C CA . ASP A 1 72 ? 4.695 12.307 6.827 1.00 98.00 72 ASP A CA 1
ATOM 565 C C . ASP A 1 72 ? 5.980 11.479 6.936 1.00 98.00 72 ASP A C 1
ATOM 567 O O . ASP A 1 72 ? 6.715 11.631 7.909 1.00 98.00 72 ASP A O 1
ATOM 571 N N . LYS A 1 73 ? 6.261 10.654 5.918 1.00 97.81 73 LYS A N 1
ATOM 572 C CA . LYS A 1 73 ? 7.461 9.824 5.802 1.00 97.81 73 LYS A CA 1
ATOM 573 C C . LYS A 1 73 ? 7.511 8.694 6.822 1.00 97.81 73 LYS A C 1
ATOM 575 O O . LYS A 1 73 ? 8.585 8.190 7.131 1.00 97.81 73 LYS A O 1
ATOM 580 N N . THR A 1 74 ? 6.350 8.276 7.322 1.00 98.12 74 THR A N 1
ATOM 581 C CA . THR A 1 74 ? 6.245 7.129 8.217 1.00 98.12 74 THR A CA 1
ATOM 582 C C . THR A 1 74 ? 5.345 6.039 7.657 1.00 98.12 74 THR A C 1
ATOM 584 O O . THR A 1 74 ? 4.375 6.301 6.934 1.00 98.12 74 THR A O 1
ATOM 587 N N . ILE A 1 75 ? 5.653 4.805 8.051 1.00 98.56 75 ILE A N 1
ATOM 588 C CA . ILE A 1 75 ? 4.691 3.706 8.056 1.00 98.56 75 ILE A CA 1
ATOM 589 C C . ILE A 1 75 ? 4.298 3.438 9.499 1.00 98.56 75 ILE A C 1
ATOM 591 O O . ILE A 1 75 ? 5.160 3.332 10.370 1.00 98.56 75 ILE A O 1
ATOM 595 N N . LYS A 1 76 ? 2.998 3.322 9.762 1.00 98.62 76 LYS A N 1
ATOM 596 C CA . LYS A 1 76 ? 2.485 2.940 11.079 1.00 98.62 76 LYS A CA 1
ATOM 597 C C . LYS A 1 76 ? 1.849 1.562 11.029 1.00 98.62 76 LYS A C 1
ATOM 599 O O . LYS A 1 76 ? 1.139 1.232 10.079 1.00 98.62 76 LYS A O 1
ATOM 604 N N . ILE A 1 77 ? 2.132 0.788 12.072 1.00 98.44 77 ILE A N 1
ATOM 605 C CA . ILE A 1 77 ? 1.578 -0.540 12.322 1.00 98.44 77 ILE A CA 1
ATOM 606 C C . ILE A 1 77 ? 0.593 -0.383 13.472 1.00 98.44 77 ILE A C 1
ATOM 608 O O . ILE A 1 77 ? 0.979 0.047 14.561 1.00 98.44 77 ILE A O 1
ATOM 612 N N . TRP A 1 78 ? -0.670 -0.699 13.229 1.00 98.44 78 TRP A N 1
ATOM 613 C CA . TRP A 1 78 ? -1.740 -0.559 14.208 1.00 98.44 78 TRP A CA 1
ATOM 614 C C . TRP A 1 78 ? -2.315 -1.923 14.542 1.00 98.44 78 TRP A C 1
ATOM 616 O O . TRP A 1 78 ? -2.508 -2.719 13.629 1.00 98.44 78 TRP A O 1
ATOM 626 N N . GLY A 1 79 ? -2.663 -2.176 15.801 1.00 98.00 79 GLY A N 1
ATOM 627 C CA . GLY A 1 79 ? -3.468 -3.352 16.135 1.00 98.00 79 GLY A CA 1
ATOM 628 C C . GLY A 1 79 ? -4.859 -3.219 15.516 1.00 98.00 79 GLY A C 1
ATOM 629 O O . GLY A 1 79 ? -5.532 -2.214 15.748 1.00 98.00 79 GLY A O 1
ATOM 630 N N . LEU A 1 80 ? -5.308 -4.201 14.732 1.00 97.31 80 LEU A N 1
ATOM 631 C CA . LEU A 1 80 ? -6.601 -4.153 14.039 1.00 97.31 80 LEU A CA 1
ATOM 632 C C . LEU A 1 80 ? -7.762 -4.017 15.034 1.00 97.31 80 LEU A C 1
ATOM 634 O O . LEU A 1 80 ? -8.657 -3.191 14.843 1.00 97.31 80 LEU A O 1
ATOM 638 N N . GLU A 1 81 ? -7.721 -4.796 16.116 1.00 96.38 81 GLU A N 1
ATOM 639 C CA . GLU A 1 81 ? -8.783 -4.819 17.126 1.00 96.38 81 GLU A CA 1
ATOM 640 C C . GLU A 1 81 ? -8.628 -3.717 18.183 1.00 96.38 81 GLU A C 1
ATOM 642 O O . GLU A 1 81 ? -9.626 -3.146 18.632 1.00 96.38 81 GLU A O 1
ATOM 647 N N . THR A 1 82 ? -7.393 -3.369 18.562 1.00 96.75 82 THR A N 1
ATOM 648 C CA . THR A 1 82 ? -7.119 -2.367 19.611 1.00 96.75 82 THR A CA 1
ATOM 649 C C . THR A 1 82 ? -7.141 -0.937 19.066 1.00 96.75 82 THR A C 1
ATOM 651 O O . THR A 1 82 ? -7.591 -0.005 19.736 1.00 96.75 82 THR A O 1
ATOM 654 N N . GLY A 1 83 ? -6.704 -0.759 17.820 1.00 96.44 83 GLY A N 1
ATOM 655 C CA . GLY A 1 83 ? -6.420 0.522 17.177 1.00 96.44 83 GLY A CA 1
ATOM 656 C C . GLY A 1 83 ? -5.226 1.279 17.744 1.00 96.44 83 GLY A C 1
ATOM 657 O O . GLY A 1 83 ? -5.043 2.453 17.425 1.00 96.44 83 GLY A O 1
ATOM 658 N N . GLU A 1 84 ? -4.429 0.636 18.588 1.00 97.81 84 GLU A N 1
ATOM 659 C CA . GLU A 1 84 ? -3.206 1.220 19.125 1.00 97.81 84 GLU A CA 1
ATOM 660 C C . GLU A 1 84 ? -2.119 1.244 18.053 1.00 97.81 84 GLU A C 1
ATOM 662 O O . GLU A 1 84 ? -2.011 0.320 17.248 1.00 97.81 84 GLU A O 1
ATOM 667 N N . CYS A 1 85 ? -1.302 2.299 18.044 1.00 97.88 85 CYS A N 1
ATOM 668 C CA . CYS A 1 85 ? -0.108 2.364 17.206 1.00 97.88 85 CYS A CA 1
ATOM 669 C C . CYS A 1 85 ? 0.990 1.519 17.859 1.00 97.88 85 CYS A C 1
ATOM 671 O O . CYS A 1 85 ? 1.613 1.960 18.821 1.00 97.88 85 CYS A O 1
ATOM 673 N N . LEU A 1 86 ? 1.226 0.320 17.332 1.00 97.00 86 LEU A N 1
ATOM 674 C CA . LEU A 1 86 ? 2.177 -0.650 17.877 1.00 97.00 86 LEU A CA 1
ATOM 675 C C . LEU A 1 86 ? 3.616 -0.352 17.450 1.00 97.00 86 LEU A C 1
ATOM 677 O O . LEU A 1 86 ? 4.552 -0.596 18.203 1.00 97.00 86 LEU A O 1
ATOM 681 N N . SER A 1 87 ? 3.801 0.181 16.241 1.00 96.62 87 SER A N 1
ATOM 682 C CA . SER A 1 87 ? 5.122 0.535 15.720 1.00 96.62 87 SER A CA 1
ATOM 683 C C . SER A 1 87 ? 5.040 1.679 14.709 1.00 96.62 87 SER A C 1
ATOM 685 O O . SER A 1 87 ? 3.996 1.933 14.101 1.00 96.62 87 SER A O 1
ATOM 687 N N . THR A 1 88 ? 6.141 2.411 14.557 1.00 97.62 88 THR A N 1
ATOM 688 C CA . THR A 1 88 ? 6.317 3.465 13.553 1.00 97.62 88 THR A CA 1
ATOM 689 C C . THR A 1 88 ? 7.683 3.297 12.903 1.00 97.62 8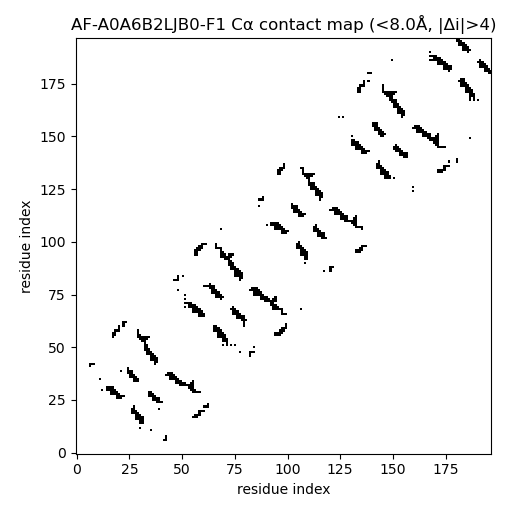8 THR A C 1
ATOM 691 O O . THR A 1 88 ? 8.700 3.335 13.590 1.00 97.62 88 THR A O 1
ATOM 694 N N . LEU A 1 89 ? 7.693 3.135 11.583 1.00 97.69 89 LEU A N 1
ATOM 695 C CA . LEU A 1 89 ? 8.893 3.025 10.758 1.00 97.69 89 LEU A CA 1
ATOM 696 C C . LEU A 1 89 ? 9.160 4.378 10.088 1.00 97.69 89 LEU A C 1
ATOM 698 O O . LEU A 1 89 ? 8.234 4.962 9.522 1.00 97.69 89 LEU A O 1
ATOM 702 N N . ASP A 1 90 ? 10.398 4.870 10.147 1.00 96.31 90 ASP A N 1
ATOM 703 C CA . ASP A 1 90 ? 10.826 6.108 9.478 1.00 96.31 90 ASP A CA 1
ATOM 704 C C . ASP A 1 90 ? 11.391 5.788 8.087 1.00 96.31 90 ASP A C 1
ATOM 706 O O . ASP A 1 90 ? 12.413 5.113 7.957 1.00 96.31 90 ASP A O 1
ATOM 710 N N . ILE A 1 91 ? 10.708 6.276 7.051 1.00 93.56 91 ILE A N 1
ATOM 711 C CA . ILE A 1 91 ? 10.927 5.918 5.644 1.00 93.56 91 ILE A CA 1
ATOM 712 C C . ILE A 1 91 ? 11.698 7.013 4.884 1.00 93.56 91 ILE A C 1
ATOM 714 O O . ILE A 1 91 ? 11.889 6.931 3.674 1.00 93.56 91 ILE A O 1
ATOM 718 N N . LYS A 1 92 ? 12.181 8.068 5.561 1.00 92.69 92 LYS A N 1
ATOM 719 C CA . LYS A 1 92 ? 12.949 9.215 5.007 1.00 92.69 92 LYS A CA 1
ATOM 720 C C . LYS A 1 92 ? 12.244 10.055 3.924 1.00 92.69 92 LYS A C 1
ATOM 722 O O . LYS A 1 92 ? 12.575 11.234 3.750 1.00 92.69 92 LYS A O 1
ATOM 727 N N . ARG A 1 93 ? 11.277 9.499 3.191 1.00 95.44 93 ARG A N 1
ATOM 728 C CA . ARG A 1 93 ? 10.512 10.097 2.089 1.00 95.44 93 ARG A CA 1
ATOM 729 C C . ARG A 1 93 ? 9.066 9.596 2.110 1.00 95.44 93 ARG A C 1
ATOM 731 O O . ARG A 1 93 ? 8.692 8.757 2.920 1.00 95.44 93 ARG A O 1
ATOM 738 N N . GLU A 1 94 ? 8.236 10.188 1.258 1.00 96.44 94 GLU A N 1
ATOM 739 C CA . GLU A 1 94 ? 6.804 9.895 1.212 1.00 96.44 94 GLU A CA 1
ATOM 740 C C . GLU A 1 94 ? 6.526 8.473 0.720 1.00 96.44 94 GLU A C 1
ATOM 742 O O . GLU A 1 94 ? 7.128 8.010 -0.250 1.00 96.44 94 GLU A O 1
ATOM 747 N N . VAL A 1 95 ? 5.564 7.813 1.364 1.00 98.00 95 VAL A N 1
ATOM 748 C CA . VAL A 1 95 ? 5.168 6.445 1.025 1.00 98.00 95 VAL A CA 1
ATOM 749 C C . VAL A 1 95 ? 4.022 6.479 0.017 1.00 98.00 95 VAL A C 1
ATOM 751 O O . VAL A 1 95 ? 2.957 7.049 0.286 1.00 98.00 95 VAL A O 1
ATOM 754 N N . SER A 1 96 ? 4.224 5.862 -1.147 1.00 96.81 96 SER A N 1
ATOM 755 C CA . SER A 1 96 ? 3.219 5.828 -2.217 1.00 96.81 96 SER A CA 1
ATOM 756 C C . SER A 1 96 ? 2.302 4.611 -2.129 1.00 96.81 96 SER A C 1
ATOM 758 O O . SER A 1 96 ? 1.112 4.699 -2.431 1.00 96.81 96 SER A O 1
ATOM 760 N N . CYS A 1 97 ? 2.840 3.472 -1.701 1.00 97.19 97 CYS A N 1
ATOM 761 C CA . CYS A 1 97 ? 2.114 2.216 -1.578 1.00 97.19 97 CYS A CA 1
ATOM 762 C C . CYS A 1 97 ? 2.777 1.301 -0.544 1.00 97.19 97 CYS A C 1
ATOM 764 O O . CYS A 1 97 ? 3.982 1.387 -0.317 1.00 97.19 97 CYS A O 1
ATOM 766 N N . VAL A 1 98 ? 1.982 0.421 0.069 1.00 97.88 98 VAL A N 1
ATOM 767 C CA . VAL A 1 98 ? 2.442 -0.556 1.066 1.00 97.88 98 VAL A CA 1
ATOM 768 C C . VAL A 1 98 ? 1.826 -1.923 0.807 1.00 97.88 98 VAL A C 1
ATOM 770 O O . VAL A 1 98 ? 0.681 -2.020 0.353 1.00 97.88 98 VAL A O 1
ATOM 773 N N . ARG A 1 99 ? 2.582 -2.973 1.116 1.00 97.12 99 ARG A N 1
ATOM 774 C CA . ARG A 1 99 ? 2.117 -4.349 1.237 1.00 97.12 99 ARG A CA 1
ATOM 775 C C . ARG A 1 99 ? 2.660 -4.987 2.506 1.00 97.12 99 ARG A C 1
ATOM 777 O O . ARG A 1 99 ? 3.793 -4.713 2.886 1.00 97.12 99 ARG A O 1
ATOM 784 N N . TYR A 1 100 ? 1.856 -5.830 3.129 1.00 95.69 100 TYR A N 1
ATOM 785 C CA . TYR A 1 100 ? 2.221 -6.635 4.281 1.00 95.69 100 TYR A CA 1
ATOM 786 C C . TYR A 1 100 ? 2.191 -8.111 3.916 1.00 95.69 100 TYR A C 1
ATOM 788 O O . TYR A 1 100 ? 1.237 -8.591 3.302 1.00 95.69 100 TYR A O 1
ATOM 796 N N . LEU A 1 101 ? 3.243 -8.824 4.299 1.00 92.50 101 LEU A N 1
ATOM 797 C CA . LEU A 1 101 ? 3.370 -10.258 4.111 1.00 92.50 101 LEU A CA 1
ATOM 798 C C . LEU A 1 101 ? 4.279 -10.819 5.203 1.00 92.50 101 LEU A C 1
ATOM 800 O O . LEU A 1 101 ? 5.459 -10.500 5.207 1.00 92.50 101 LEU A O 1
ATOM 804 N N . ASN A 1 102 ? 3.756 -11.676 6.083 1.00 89.38 102 ASN A N 1
ATOM 805 C CA . ASN A 1 102 ? 4.546 -12.442 7.061 1.00 89.38 102 ASN A CA 1
ATOM 806 C C . ASN A 1 102 ? 5.582 -11.583 7.817 1.00 89.38 102 ASN A C 1
ATOM 808 O O . ASN A 1 102 ? 6.785 -11.751 7.627 1.00 89.38 102 ASN A O 1
ATOM 812 N N . ASP A 1 103 ? 5.121 -10.604 8.597 1.00 92.25 103 ASP A N 1
ATOM 813 C CA . ASP A 1 103 ? 5.980 -9.664 9.346 1.00 92.25 103 ASP A CA 1
ATOM 814 C C . ASP A 1 103 ? 6.940 -8.816 8.500 1.00 92.25 103 ASP A C 1
ATOM 816 O O . ASP A 1 103 ? 7.806 -8.106 9.015 1.00 92.25 103 ASP A O 1
ATOM 820 N N . THR A 1 104 ? 6.736 -8.816 7.187 1.00 94.56 104 THR A N 1
ATOM 821 C CA . THR A 1 104 ? 7.460 -7.974 6.249 1.00 94.56 104 THR A CA 1
ATOM 822 C C . THR A 1 104 ? 6.535 -6.900 5.703 1.00 94.56 104 THR A C 1
ATOM 824 O O . THR A 1 104 ? 5.445 -7.183 5.201 1.00 94.56 104 THR A O 1
ATOM 827 N N . VAL A 1 105 ? 6.987 -5.651 5.759 1.00 97.56 105 VAL A N 1
ATOM 828 C CA . VAL A 1 105 ? 6.371 -4.536 5.040 1.00 97.56 105 VAL A CA 1
ATOM 829 C C . VAL A 1 105 ? 7.203 -4.226 3.806 1.00 97.56 105 VAL A C 1
ATOM 831 O O . VAL A 1 105 ? 8.401 -3.987 3.897 1.00 97.56 105 VAL A O 1
ATOM 834 N N . ILE A 1 106 ? 6.551 -4.200 2.651 1.00 97.88 106 ILE A N 1
ATOM 835 C CA . ILE A 1 106 ? 7.135 -3.821 1.366 1.00 97.88 106 ILE A CA 1
ATOM 836 C C . ILE A 1 106 ? 6.489 -2.508 0.959 1.00 97.88 106 ILE A C 1
ATOM 838 O O . ILE A 1 106 ? 5.265 -2.437 0.823 1.00 97.88 106 ILE A O 1
ATOM 842 N N . CYS A 1 107 ? 7.275 -1.459 0.761 1.00 98.12 107 CYS A N 1
ATOM 843 C CA . CYS A 1 107 ? 6.744 -0.142 0.449 1.00 98.12 107 CYS A CA 1
ATOM 844 C C . CYS A 1 107 ? 7.433 0.499 -0.752 1.00 98.12 107 CYS A C 1
ATOM 846 O O . CYS A 1 107 ? 8.625 0.326 -0.981 1.00 98.12 107 CYS A O 1
ATOM 848 N N . GLY A 1 108 ? 6.646 1.233 -1.535 1.00 97.75 108 GLY A N 1
ATOM 849 C CA . GLY A 1 108 ? 7.143 2.065 -2.624 1.00 97.75 108 GLY A CA 1
ATOM 850 C C . GLY A 1 108 ? 7.434 3.470 -2.116 1.00 97.75 108 GLY A C 1
ATOM 851 O O . GLY A 1 108 ? 6.572 4.098 -1.491 1.00 97.75 108 GLY A O 1
ATOM 852 N N . VAL A 1 109 ? 8.642 3.953 -2.392 1.00 96.69 109 VAL A N 1
ATOM 853 C CA . VAL A 1 109 ? 9.162 5.226 -1.892 1.00 96.69 109 VAL A CA 1
ATOM 854 C C . VAL A 1 109 ? 9.960 5.893 -3.008 1.00 96.69 109 VAL A C 1
ATOM 856 O O . VAL A 1 109 ? 11.112 5.555 -3.251 1.00 96.69 109 VAL A O 1
ATOM 859 N N . ASP A 1 110 ? 9.353 6.849 -3.711 1.00 94.56 110 ASP A N 1
ATOM 860 C CA . ASP A 1 110 ? 9.946 7.435 -4.925 1.00 94.56 110 ASP A CA 1
ATOM 861 C C . ASP A 1 110 ? 10.493 6.339 -5.866 1.00 94.56 110 ASP A C 1
ATOM 863 O O . ASP A 1 110 ? 9.736 5.454 -6.261 1.00 94.56 110 ASP A O 1
ATOM 867 N N . THR A 1 111 ? 11.785 6.352 -6.198 1.00 96.00 111 THR A N 1
ATOM 868 C CA . THR A 1 111 ? 12.445 5.391 -7.091 1.00 96.00 111 THR A CA 1
ATOM 869 C C . THR A 1 111 ? 13.023 4.175 -6.368 1.00 96.00 111 THR A C 1
ATOM 871 O O . THR A 1 111 ? 13.910 3.518 -6.907 1.00 96.00 111 THR A O 1
ATOM 874 N N . VAL A 1 112 ? 12.561 3.860 -5.158 1.00 96.75 112 VAL A N 1
ATOM 875 C CA . VAL A 1 112 ? 12.977 2.647 -4.448 1.00 96.75 112 VAL A CA 1
ATOM 876 C C . VAL A 1 112 ? 11.785 1.852 -3.933 1.00 96.75 112 VAL A C 1
ATOM 878 O O . VAL A 1 112 ? 10.696 2.381 -3.684 1.00 96.75 112 VAL A O 1
ATOM 881 N N . ILE A 1 113 ? 12.008 0.554 -3.766 1.00 97.75 113 ILE A N 1
ATOM 882 C CA . ILE A 1 113 ? 11.168 -0.319 -2.954 1.00 97.75 113 ILE A CA 1
ATOM 883 C C . ILE A 1 113 ? 11.968 -0.655 -1.705 1.00 97.75 113 ILE A C 1
ATOM 885 O O . ILE A 1 113 ? 13.059 -1.214 -1.809 1.00 97.75 113 ILE A O 1
ATOM 889 N N . GLU A 1 114 ? 11.436 -0.330 -0.534 1.00 97.62 114 GLU A N 1
ATOM 890 C CA . GLU A 1 114 ? 12.040 -0.734 0.731 1.00 97.62 114 GLU A CA 1
ATOM 891 C C . GLU A 1 114 ? 11.294 -1.934 1.313 1.00 97.62 114 GLU A C 1
ATOM 893 O O . GLU A 1 114 ? 10.066 -2.031 1.239 1.00 97.62 114 GLU A O 1
ATOM 898 N N . ILE A 1 115 ? 12.054 -2.851 1.902 1.00 96.88 115 ILE A N 1
ATOM 899 C CA . ILE A 1 115 ? 11.555 -4.051 2.563 1.00 96.88 115 ILE A CA 1
ATOM 900 C C . ILE A 1 115 ? 11.979 -3.973 4.023 1.00 96.88 115 ILE A C 1
ATOM 902 O O . ILE A 1 115 ? 13.163 -3.822 4.331 1.00 96.88 115 ILE A O 1
ATOM 906 N N . TRP A 1 116 ? 11.008 -4.077 4.919 1.00 97.38 116 TRP A N 1
ATOM 907 C CA . TRP A 1 116 ? 11.168 -3.871 6.350 1.00 97.38 116 TRP A CA 1
ATOM 908 C C . TRP A 1 116 ? 10.703 -5.092 7.129 1.00 97.38 116 TRP A C 1
ATOM 910 O O . TRP A 1 116 ? 9.596 -5.573 6.910 1.00 97.38 116 TRP A O 1
ATOM 920 N N . ASP A 1 117 ? 11.521 -5.534 8.080 1.00 95.06 117 ASP A N 1
ATOM 921 C CA . ASP A 1 117 ? 11.121 -6.481 9.119 1.00 95.06 117 ASP A CA 1
ATOM 922 C C . ASP A 1 117 ? 10.461 -5.690 10.258 1.00 95.06 117 ASP A C 1
ATOM 924 O O . ASP A 1 117 ? 11.095 -4.817 10.869 1.00 95.06 117 ASP A O 1
ATOM 928 N N . ILE A 1 118 ? 9.179 -5.962 10.529 1.00 93.19 118 ILE A N 1
ATOM 929 C CA . ILE A 1 118 ? 8.424 -5.222 11.549 1.00 93.19 118 ILE A CA 1
ATOM 930 C C . ILE A 1 118 ? 8.826 -5.606 12.972 1.00 93.19 118 ILE A C 1
ATOM 932 O O . ILE A 1 118 ? 8.739 -4.762 13.863 1.00 93.19 118 ILE A O 1
ATOM 936 N N . SER A 1 119 ? 9.278 -6.844 13.187 1.00 90.88 119 SER A N 1
ATOM 937 C CA . SER A 1 119 ? 9.670 -7.347 14.507 1.00 90.88 119 SER A CA 1
ATOM 938 C C . SER A 1 119 ? 10.950 -6.670 14.995 1.00 90.88 119 SER A C 1
ATOM 940 O O . SER A 1 119 ? 11.112 -6.406 16.185 1.00 90.88 119 SER A O 1
ATOM 942 N N . GLN A 1 120 ? 11.827 -6.315 14.052 1.00 91.00 120 GLN A N 1
ATOM 943 C CA . GLN A 1 120 ? 13.085 -5.613 14.306 1.00 91.00 120 GLN A CA 1
ATOM 944 C C . GLN A 1 120 ? 12.998 -4.104 14.053 1.00 91.00 120 GLN A C 1
ATOM 946 O O . GLN A 1 120 ? 1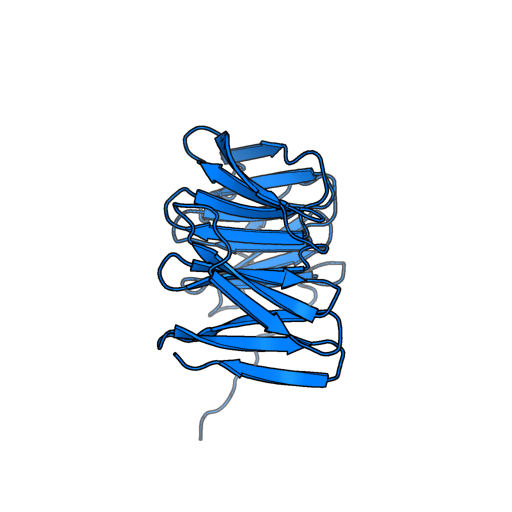3.966 -3.390 14.317 1.00 91.00 120 GLN A O 1
ATOM 951 N N . ALA A 1 121 ? 11.877 -3.620 13.505 1.00 91.38 121 ALA A N 1
ATOM 952 C CA . ALA A 1 121 ? 11.704 -2.250 13.023 1.00 91.38 121 ALA A CA 1
ATOM 953 C C . ALA A 1 121 ? 12.880 -1.781 12.141 1.00 91.38 121 ALA A C 1
ATOM 955 O O . ALA A 1 121 ? 13.399 -0.672 12.297 1.00 91.38 121 ALA A O 1
ATOM 956 N N . LYS A 1 122 ? 13.328 -2.645 11.222 1.00 94.81 122 LYS A N 1
ATOM 957 C CA . LYS A 1 122 ? 14.549 -2.431 10.438 1.00 94.81 122 LYS A CA 1
ATOM 958 C C . LYS A 1 122 ? 14.310 -2.633 8.948 1.00 94.81 122 LYS A C 1
ATOM 960 O O . LYS A 1 122 ? 13.706 -3.618 8.534 1.00 94.81 122 LYS A O 1
ATOM 965 N N . CYS A 1 123 ? 14.868 -1.728 8.146 1.00 96.19 123 CYS A N 1
ATOM 966 C CA . CYS A 1 123 ? 14.984 -1.903 6.704 1.00 96.19 123 CYS A CA 1
ATOM 967 C C . CYS A 1 123 ? 15.999 -3.017 6.410 1.00 96.19 123 CYS A C 1
ATOM 969 O O . CYS A 1 123 ? 17.179 -2.903 6.762 1.00 96.19 123 CYS A O 1
ATOM 971 N N . VAL A 1 124 ? 15.528 -4.108 5.813 1.00 95.12 124 VAL A N 1
ATOM 972 C CA . VAL A 1 124 ? 16.334 -5.297 5.505 1.00 95.12 124 VAL A CA 1
ATOM 973 C C . VAL A 1 124 ? 16.810 -5.320 4.057 1.00 95.12 124 VAL A C 1
ATOM 975 O O . VAL A 1 124 ? 17.839 -5.926 3.773 1.00 95.12 124 VAL A O 1
ATOM 978 N N . SER A 1 125 ? 16.100 -4.651 3.148 1.00 94.75 125 SER A N 1
ATOM 979 C CA . SER A 1 125 ? 16.484 -4.564 1.740 1.00 94.75 125 SER A CA 1
ATOM 980 C C . SER A 1 125 ? 15.941 -3.293 1.097 1.00 94.75 125 SER A C 1
ATOM 982 O O . SER A 1 125 ? 14.871 -2.803 1.459 1.00 94.75 125 SER A O 1
ATOM 984 N N . VAL A 1 126 ? 16.689 -2.779 0.125 1.00 95.94 126 VAL A N 1
ATOM 985 C CA . VAL A 1 126 ? 16.309 -1.645 -0.716 1.00 95.94 126 VAL A CA 1
ATOM 986 C C . VAL A 1 126 ? 16.567 -2.042 -2.162 1.00 95.94 126 VAL A C 1
ATOM 988 O O . VAL A 1 126 ? 17.660 -2.499 -2.496 1.00 95.94 126 VAL A O 1
ATOM 991 N N . ILE A 1 127 ? 15.555 -1.886 -3.008 1.00 96.25 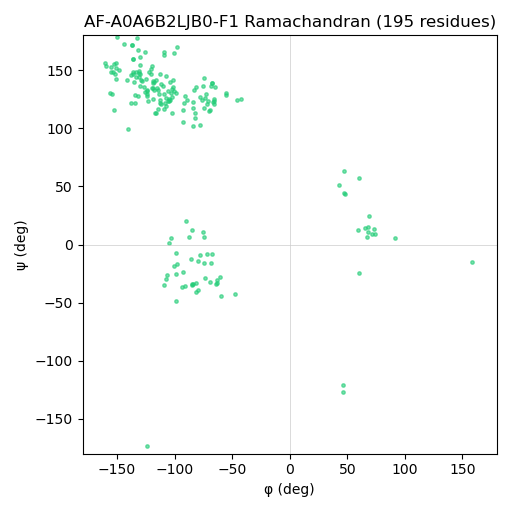127 ILE A N 1
ATOM 992 C CA . ILE A 1 127 ? 15.617 -2.190 -4.436 1.00 96.25 127 ILE A CA 1
ATOM 993 C C . ILE A 1 127 ? 15.464 -0.880 -5.202 1.00 96.25 127 ILE A C 1
ATOM 995 O O . ILE A 1 127 ? 14.408 -0.248 -5.147 1.00 96.25 127 ILE A O 1
ATOM 999 N N . ASP A 1 128 ? 16.504 -0.496 -5.938 1.00 95.00 128 ASP A N 1
ATOM 1000 C CA . ASP A 1 128 ? 16.453 0.645 -6.846 1.00 95.00 128 ASP A CA 1
ATOM 1001 C C . ASP A 1 128 ? 15.609 0.316 -8.080 1.00 95.00 128 ASP A C 1
ATOM 1003 O O . ASP A 1 128 ? 15.814 -0.697 -8.759 1.00 95.00 128 ASP A O 1
ATOM 1007 N N . VAL A 1 129 ? 14.668 1.201 -8.397 1.00 94.50 129 VAL A N 1
ATOM 1008 C CA . VAL A 1 129 ? 13.821 1.105 -9.584 1.00 94.50 129 VAL A CA 1
ATOM 1009 C C . VAL A 1 129 ? 14.021 2.318 -10.489 1.00 94.50 129 VAL A C 1
ATOM 1011 O O . VAL A 1 129 ? 14.384 3.406 -10.050 1.00 94.50 129 VAL A O 1
ATOM 1014 N N . ALA A 1 130 ? 13.778 2.149 -11.787 1.00 91.38 130 ALA A N 1
ATOM 1015 C CA . ALA A 1 130 ? 14.109 3.174 -12.780 1.00 91.38 130 ALA A CA 1
ATOM 1016 C C . ALA A 1 130 ? 13.161 4.391 -12.773 1.00 91.38 130 ALA A C 1
ATOM 1018 O O . ALA A 1 130 ? 13.472 5.417 -13.377 1.00 91.38 130 ALA A O 1
ATOM 1019 N N . ALA A 1 131 ? 11.993 4.279 -12.136 1.00 95.06 131 ALA A N 1
ATOM 1020 C CA . ALA A 1 131 ? 10.968 5.315 -12.125 1.00 95.06 131 ALA A CA 1
ATOM 1021 C C . ALA A 1 131 ? 10.134 5.262 -10.835 1.00 95.06 131 ALA A C 1
ATOM 1023 O O . ALA A 1 131 ? 10.024 4.189 -10.237 1.00 95.06 131 ALA A O 1
ATOM 1024 N N . PRO A 1 132 ? 9.501 6.379 -10.425 1.00 96.81 132 PRO A N 1
ATOM 1025 C CA . PRO A 1 132 ? 8.755 6.434 -9.177 1.00 96.81 132 PRO A CA 1
ATOM 1026 C C . PRO A 1 132 ? 7.676 5.353 -9.063 1.00 96.81 132 PRO A C 1
ATOM 1028 O O . PRO A 1 132 ? 6.828 5.204 -9.951 1.00 96.81 132 PRO A O 1
ATOM 1031 N N . VAL A 1 133 ? 7.687 4.620 -7.952 1.00 97.50 133 VAL A N 1
ATOM 1032 C CA . VAL A 1 133 ? 6.744 3.541 -7.662 1.00 97.50 133 VAL A CA 1
ATOM 1033 C C . VAL A 1 133 ? 5.384 4.133 -7.313 1.00 97.50 133 VAL A C 1
ATOM 1035 O O . VAL A 1 133 ? 5.248 4.969 -6.421 1.00 97.50 133 VAL A O 1
ATOM 1038 N N . SER A 1 134 ? 4.354 3.678 -8.013 1.00 96.62 134 SER A N 1
ATOM 1039 C CA . SER A 1 134 ? 2.966 4.122 -7.861 1.00 96.62 134 SER A CA 1
ATOM 1040 C C . SER A 1 134 ? 2.071 3.087 -7.179 1.00 96.62 134 SER A C 1
ATOM 1042 O O . SER A 1 134 ? 1.093 3.450 -6.532 1.00 96.62 134 SER A O 1
ATOM 1044 N N . CYS A 1 135 ? 2.383 1.802 -7.336 1.00 96.25 135 CYS A N 1
ATOM 1045 C CA . CYS A 1 135 ? 1.633 0.692 -6.764 1.00 96.25 135 CYS A CA 1
ATOM 1046 C C . CYS A 1 135 ? 2.507 -0.566 -6.703 1.00 96.25 135 CYS A C 1
ATOM 1048 O O . CYS A 1 135 ? 3.438 -0.720 -7.493 1.00 96.25 135 CYS A O 1
ATOM 1050 N N . ILE A 1 136 ? 2.204 -1.457 -5.757 1.00 97.12 136 ILE A N 1
ATOM 1051 C CA . ILE A 1 136 ? 2.901 -2.733 -5.554 1.00 97.12 136 ILE A CA 1
ATOM 1052 C C . ILE A 1 136 ? 1.864 -3.834 -5.302 1.00 97.12 136 ILE A C 1
ATOM 1054 O O . ILE A 1 136 ? 0.824 -3.580 -4.696 1.00 97.12 136 ILE A O 1
ATOM 1058 N N . CYS A 1 137 ? 2.143 -5.065 -5.714 1.00 95.75 137 CYS A N 1
ATOM 1059 C CA . CYS A 1 137 ? 1.550 -6.270 -5.135 1.00 95.75 137 CYS A CA 1
ATOM 1060 C C . CYS A 1 137 ? 2.624 -7.347 -4.941 1.00 95.75 137 CYS A C 1
ATOM 1062 O O . CYS A 1 137 ? 3.751 -7.197 -5.412 1.00 95.75 137 CYS A O 1
ATOM 1064 N N . VAL A 1 138 ? 2.269 -8.435 -4.263 1.00 93.69 138 VAL A N 1
ATOM 1065 C CA . VAL A 1 138 ? 3.128 -9.616 -4.146 1.00 93.69 138 VAL A CA 1
ATOM 1066 C C . VAL A 1 138 ? 2.357 -10.819 -4.657 1.00 93.69 138 VAL A C 1
ATOM 1068 O O . VAL A 1 138 ? 1.197 -10.992 -4.296 1.00 93.69 138 VAL A O 1
ATOM 1071 N N . VAL A 1 139 ? 2.995 -11.625 -5.498 1.00 90.19 139 VAL A N 1
ATOM 1072 C CA . VAL A 1 139 ? 2.438 -12.860 -6.055 1.00 90.19 139 VAL A CA 1
ATOM 1073 C C . VAL A 1 139 ? 3.515 -13.933 -6.029 1.00 90.19 139 VAL A C 1
ATOM 1075 O O . VAL A 1 139 ? 4.592 -13.725 -6.574 1.00 90.19 139 VAL A O 1
ATOM 1078 N N . ASN A 1 140 ? 3.268 -15.058 -5.355 1.00 85.81 140 ASN A N 1
ATOM 1079 C CA . ASN A 1 140 ? 4.203 -16.192 -5.288 1.00 85.81 140 ASN A CA 1
ATOM 1080 C C . ASN A 1 140 ? 5.662 -15.807 -4.940 1.00 85.81 140 ASN A C 1
ATOM 1082 O O . ASN A 1 140 ? 6.600 -16.266 -5.584 1.00 85.81 140 ASN A O 1
ATOM 1086 N N . GLY A 1 141 ? 5.866 -14.919 -3.957 1.00 85.25 141 GLY A N 1
ATOM 1087 C CA . GLY A 1 141 ? 7.210 -14.454 -3.566 1.00 85.25 141 GLY A CA 1
ATOM 1088 C C . GLY A 1 141 ? 7.868 -13.476 -4.554 1.00 85.25 141 GLY A C 1
ATOM 1089 O O . GLY A 1 141 ? 9.041 -13.133 -4.413 1.00 85.25 141 GLY A O 1
ATOM 1090 N N . VAL A 1 142 ? 7.127 -13.000 -5.553 1.00 93.12 142 VAL A N 1
ATOM 1091 C CA . VAL A 1 142 ? 7.563 -11.974 -6.502 1.00 93.12 142 VAL A CA 1
ATOM 1092 C C . VAL A 1 142 ? 6.880 -10.660 -6.159 1.00 93.12 142 VAL A C 1
ATOM 1094 O O . VAL A 1 142 ? 5.652 -10.577 -6.095 1.00 93.12 142 VAL A O 1
ATOM 1097 N N . ILE A 1 143 ? 7.676 -9.615 -5.965 1.00 96.50 143 ILE A N 1
ATOM 1098 C CA . ILE A 1 143 ? 7.179 -8.246 -5.873 1.00 96.50 143 ILE A CA 1
ATOM 1099 C C . ILE A 1 143 ? 6.884 -7.777 -7.292 1.00 96.50 143 ILE A C 1
ATOM 1101 O O . ILE A 1 143 ? 7.754 -7.827 -8.158 1.00 96.50 143 ILE A O 1
ATOM 1105 N N . VAL A 1 144 ? 5.676 -7.282 -7.527 1.00 97.25 144 VAL A N 1
ATOM 1106 C CA . VAL A 1 144 ? 5.324 -6.600 -8.772 1.00 97.25 144 VAL A CA 1
ATOM 1107 C C . VAL A 1 144 ? 5.162 -5.126 -8.460 1.00 97.25 144 VAL A C 1
ATOM 1109 O O . VAL A 1 144 ? 4.278 -4.756 -7.687 1.00 97.25 144 VAL A O 1
ATOM 1112 N N . SER A 1 145 ? 6.005 -4.283 -9.048 1.00 97.50 145 SER A N 1
ATOM 1113 C CA . SER A 1 145 ? 5.921 -2.832 -8.907 1.00 97.50 145 SER A CA 1
ATOM 1114 C C . SER A 1 145 ? 5.419 -2.182 -10.186 1.00 97.50 145 SER A C 1
ATOM 1116 O O . SER A 1 145 ? 5.711 -2.634 -11.289 1.00 97.50 145 SER A O 1
ATOM 1118 N N . GLY A 1 146 ? 4.646 -1.113 -10.030 1.00 97.38 146 GLY A N 1
ATOM 1119 C CA . GLY A 1 146 ? 4.136 -0.292 -11.117 1.00 97.38 146 GLY A CA 1
ATOM 1120 C C . GLY A 1 146 ? 4.653 1.127 -11.024 1.00 97.38 146 GLY A C 1
ATOM 1121 O O . GLY A 1 146 ? 4.565 1.730 -9.953 1.00 97.38 146 GLY A O 1
ATOM 1122 N N . SER A 1 147 ? 5.132 1.701 -12.122 1.00 96.75 147 SER A N 1
ATOM 1123 C CA . SER A 1 147 ? 5.725 3.038 -12.121 1.00 96.75 147 SER A CA 1
ATOM 1124 C C . SER A 1 147 ? 4.790 4.138 -12.631 1.00 96.75 147 SER A C 1
ATOM 1126 O O . SER A 1 147 ? 3.790 3.906 -13.321 1.00 96.75 147 SER A O 1
ATOM 1128 N N . THR A 1 148 ? 5.169 5.384 -12.353 1.00 96.06 148 THR A N 1
ATOM 1129 C CA . THR A 1 148 ? 4.561 6.578 -12.958 1.00 96.06 148 THR A CA 1
ATOM 1130 C C . THR A 1 148 ? 4.840 6.733 -14.453 1.00 96.06 148 THR A C 1
ATOM 1132 O O . THR A 1 148 ? 4.224 7.588 -15.076 1.00 96.06 148 THR A O 1
ATOM 1135 N N . THR A 1 149 ? 5.711 5.907 -15.033 1.00 95.38 149 THR A N 1
ATOM 1136 C CA . THR A 1 149 ? 6.045 5.894 -16.467 1.00 95.38 149 THR A CA 1
ATOM 1137 C C . THR A 1 149 ? 5.414 4.720 -17.221 1.00 95.38 149 THR A C 1
ATOM 1139 O O . THR A 1 149 ? 5.650 4.578 -18.414 1.00 95.38 149 THR A O 1
ATOM 1142 N N . GLY A 1 150 ? 4.630 3.876 -16.537 1.00 95.06 150 GLY A N 1
ATOM 1143 C CA . GLY A 1 150 ? 3.950 2.720 -17.134 1.00 95.06 150 GLY A CA 1
ATOM 1144 C C . GLY A 1 150 ? 4.729 1.408 -17.080 1.00 95.06 150 GLY A C 1
ATOM 1145 O O . GLY A 1 150 ? 4.262 0.395 -17.602 1.00 95.06 150 GLY A O 1
ATOM 1146 N N . ASP A 1 151 ? 5.882 1.385 -16.422 1.00 96.19 151 ASP A N 1
ATOM 1147 C CA . ASP A 1 151 ? 6.663 0.166 -16.247 1.00 96.19 151 ASP A CA 1
ATOM 1148 C C . ASP A 1 151 ? 6.008 -0.725 -15.193 1.00 96.19 151 ASP A C 1
ATOM 1150 O O . ASP A 1 151 ? 5.603 -0.252 -14.131 1.00 96.19 151 ASP A O 1
ATOM 1154 N N . VAL A 1 152 ? 5.929 -2.022 -15.480 1.00 96.75 152 VAL A N 1
ATOM 1155 C CA . VAL A 1 152 ? 5.558 -3.057 -14.515 1.00 96.75 152 VAL A CA 1
ATOM 1156 C C . VAL A 1 152 ? 6.763 -3.971 -14.357 1.00 96.75 152 VAL A C 1
ATOM 1158 O O . VAL A 1 152 ? 7.149 -4.641 -15.311 1.00 96.75 152 VAL A O 1
ATOM 1161 N N . GLN A 1 153 ? 7.387 -3.985 -13.186 1.00 96.56 153 GLN A N 1
ATOM 1162 C CA . GLN A 1 153 ? 8.632 -4.716 -12.955 1.00 96.56 153 GLN A CA 1
ATOM 1163 C C . GLN A 1 153 ? 8.411 -5.829 -11.932 1.00 96.56 153 GLN A C 1
ATOM 1165 O O . GLN A 1 153 ? 7.763 -5.616 -10.908 1.00 96.56 153 GLN A O 1
ATOM 1170 N N . LEU A 1 154 ? 8.931 -7.018 -12.232 1.00 95.81 154 LEU A N 1
ATOM 1171 C CA . LEU A 1 154 ? 8.819 -8.211 -11.397 1.00 95.81 154 LEU A CA 1
ATOM 1172 C C . LEU A 1 154 ? 10.164 -8.479 -10.728 1.00 95.81 154 LEU A C 1
ATOM 1174 O O . LEU A 1 154 ? 11.174 -8.644 -11.415 1.00 95.81 154 LEU A O 1
ATOM 1178 N N . TRP A 1 155 ? 10.168 -8.555 -9.404 1.00 96.00 155 TRP A N 1
ATOM 1179 C CA . TRP A 1 155 ? 11.367 -8.687 -8.584 1.00 96.00 155 TRP A CA 1
ATOM 1180 C C . TRP A 1 155 ? 11.256 -9.914 -7.700 1.00 96.00 155 TRP A C 1
ATOM 1182 O O . TRP A 1 155 ? 10.269 -10.088 -6.986 1.00 96.00 155 TRP A O 1
ATOM 1192 N N . ASN A 1 156 ? 12.279 -10.757 -7.711 1.00 92.38 156 ASN A N 1
ATOM 1193 C CA . ASN A 1 156 ? 12.360 -11.839 -6.744 1.00 92.38 156 ASN A CA 1
ATOM 1194 C C . ASN A 1 156 ? 12.660 -11.244 -5.353 1.00 92.38 156 ASN A C 1
ATOM 1196 O O . ASN A 1 156 ? 13.651 -10.530 -5.197 1.00 92.38 156 ASN A O 1
ATOM 1200 N N . ILE A 1 157 ? 11.804 -11.523 -4.364 1.00 87.88 157 ILE A N 1
ATOM 1201 C CA . ILE A 1 157 ? 11.876 -10.892 -3.036 1.00 87.88 157 ILE A CA 1
ATOM 1202 C C . ILE A 1 157 ? 13.166 -11.223 -2.274 1.00 87.88 157 ILE A C 1
ATOM 1204 O O . ILE A 1 157 ? 13.678 -10.382 -1.544 1.00 87.88 157 ILE A O 1
ATOM 1208 N N . GLU A 1 158 ? 13.710 -12.425 -2.472 1.00 87.38 158 GLU A N 1
ATOM 1209 C CA . GLU A 1 158 ? 14.887 -12.917 -1.750 1.00 87.38 158 GLU A CA 1
ATOM 1210 C C . GLU A 1 158 ? 16.189 -12.358 -2.332 1.00 87.38 158 GLU A C 1
ATOM 1212 O O . GLU A 1 158 ? 17.120 -12.018 -1.608 1.00 87.38 158 GLU A O 1
ATOM 1217 N N . THR A 1 159 ? 16.263 -12.262 -3.659 1.00 88.88 159 THR A N 1
ATOM 1218 C CA . THR A 1 159 ? 17.483 -11.868 -4.380 1.00 88.88 159 THR A CA 1
ATOM 1219 C C . THR A 1 159 ? 17.508 -10.394 -4.773 1.00 88.88 159 THR A C 1
ATOM 1221 O O . THR A 1 159 ? 18.563 -9.895 -5.158 1.00 88.88 159 THR A O 1
ATOM 1224 N N . GLY A 1 160 ? 16.357 -9.713 -4.762 1.00 88.50 160 GLY A N 1
ATOM 1225 C CA . GLY A 1 160 ? 16.200 -8.337 -5.241 1.00 88.50 160 GLY A CA 1
ATOM 1226 C C . GLY A 1 160 ? 16.391 -8.163 -6.753 1.00 88.50 160 GLY A C 1
ATOM 1227 O O . GLY A 1 160 ? 16.404 -7.038 -7.248 1.00 88.50 160 GLY A O 1
ATOM 1228 N N . LYS A 1 161 ? 16.554 -9.252 -7.518 1.00 91.44 161 LYS A N 1
ATOM 1229 C CA . LYS A 1 161 ? 16.800 -9.182 -8.964 1.00 91.44 161 LYS A CA 1
ATOM 1230 C C . LYS A 1 161 ? 15.503 -8.990 -9.742 1.00 91.44 161 LYS A C 1
ATOM 1232 O O . LYS A 1 161 ? 14.516 -9.688 -9.504 1.00 91.44 161 LYS A O 1
ATOM 1237 N N . CYS A 1 162 ? 15.543 -8.087 -10.722 1.00 93.62 162 CYS A N 1
ATOM 1238 C CA . CYS A 1 162 ? 14.467 -7.923 -11.694 1.00 93.62 162 CYS A CA 1
ATOM 1239 C C . CYS A 1 162 ? 14.461 -9.109 -12.668 1.00 93.62 162 CYS A C 1
ATOM 1241 O O . CYS A 1 162 ? 15.461 -9.361 -13.342 1.00 93.62 162 CYS A O 1
ATOM 1243 N N . GLY A 1 163 ? 13.348 -9.838 -12.731 1.00 89.06 163 GLY A N 1
ATOM 1244 C CA . GLY A 1 163 ? 13.162 -10.968 -13.642 1.00 89.06 163 GLY A CA 1
ATOM 1245 C C . GLY A 1 163 ? 12.493 -10.579 -14.959 1.00 89.06 163 GLY A C 1
ATOM 1246 O O . GLY A 1 163 ? 12.842 -11.112 -16.008 1.00 89.06 163 GLY A O 1
ATOM 1247 N N . GLN A 1 164 ? 11.539 -9.646 -14.923 1.00 91.69 164 GLN A N 1
ATOM 1248 C CA . GLN A 1 164 ? 10.772 -9.250 -16.102 1.00 91.69 164 GLN A CA 1
ATOM 1249 C C . GLN A 1 164 ? 10.300 -7.800 -16.004 1.00 91.69 164 GLN A C 1
ATOM 1251 O O . GLN A 1 164 ? 9.968 -7.312 -14.924 1.00 91.69 164 GLN A O 1
ATOM 1256 N N . ILE A 1 165 ? 10.226 -7.138 -17.160 1.00 93.56 165 ILE A N 1
ATOM 1257 C CA . ILE A 1 165 ? 9.649 -5.803 -17.310 1.00 93.56 165 ILE A CA 1
ATOM 1258 C C . ILE A 1 165 ? 8.536 -5.872 -18.356 1.00 93.56 165 ILE A C 1
ATOM 1260 O O . ILE A 1 165 ? 8.764 -6.266 -19.499 1.00 93.56 165 ILE A O 1
ATOM 1264 N N . LEU A 1 166 ? 7.335 -5.468 -17.961 1.00 94.38 166 LEU A N 1
ATOM 1265 C CA . LEU A 1 166 ? 6.173 -5.268 -18.820 1.00 94.38 166 LEU A CA 1
ATOM 1266 C C . LEU A 1 166 ? 5.900 -3.761 -18.927 1.00 94.38 166 LEU A C 1
ATOM 1268 O O . LEU A 1 166 ? 6.409 -2.969 -18.132 1.00 94.38 166 LEU A O 1
ATOM 1272 N N . LYS A 1 167 ? 5.110 -3.346 -19.920 1.00 95.06 167 LYS A N 1
ATOM 1273 C CA . LYS A 1 167 ? 4.918 -1.922 -20.233 1.00 95.06 167 LYS A CA 1
ATOM 1274 C C . LYS A 1 167 ? 3.455 -1.563 -20.475 1.00 95.06 167 LYS A C 1
ATOM 1276 O O . LYS A 1 167 ? 2.731 -2.292 -21.159 1.00 95.06 167 LYS A O 1
ATOM 1281 N N . HIS A 1 168 ? 3.056 -0.406 -19.971 1.00 96.25 168 HIS A N 1
ATOM 1282 C CA . HIS A 1 168 ? 1.903 0.403 -20.377 1.00 96.25 168 HIS A CA 1
ATOM 1283 C C . HIS A 1 168 ? 2.384 1.677 -21.079 1.00 96.25 168 HIS A C 1
ATOM 1285 O O . HIS A 1 168 ? 3.573 1.987 -21.030 1.00 96.25 168 HIS A O 1
ATOM 1291 N N . GLY A 1 169 ? 1.486 2.380 -21.773 1.00 95.19 169 GLY A N 1
ATOM 1292 C CA . GLY A 1 169 ? 1.819 3.622 -22.478 1.00 95.19 169 GLY A CA 1
ATOM 1293 C C . GLY A 1 169 ? 1.880 4.850 -21.569 1.00 95.19 169 GLY A C 1
ATOM 1294 O O . GLY A 1 169 ? 2.403 5.881 -21.980 1.00 95.19 169 GLY A O 1
ATOM 1295 N N . ASP A 1 170 ? 1.357 4.742 -20.346 1.00 96.50 170 ASP A N 1
ATOM 1296 C CA . ASP A 1 170 ? 1.293 5.833 -19.370 1.00 96.50 170 ASP A CA 1
ATOM 1297 C C . ASP A 1 170 ? 1.346 5.290 -17.926 1.00 96.50 170 ASP A C 1
ATOM 1299 O O . ASP A 1 170 ? 1.368 4.073 -17.695 1.00 96.50 170 ASP A O 1
ATOM 1303 N N . LYS A 1 171 ? 1.332 6.193 -16.940 1.00 96.75 171 LYS A N 1
ATOM 1304 C CA . LYS A 1 171 ? 1.331 5.948 -15.498 1.00 96.75 171 LYS A CA 1
ATOM 1305 C C . LYS A 1 171 ? 0.392 4.825 -15.101 1.00 96.75 171 LYS A C 1
ATOM 1307 O O . LYS A 1 171 ? -0.828 4.923 -15.283 1.00 96.75 171 LYS A O 1
ATOM 1312 N N . LEU A 1 172 ? 0.959 3.845 -14.405 1.00 97.00 172 LEU A N 1
ATOM 1313 C CA . LEU A 1 172 ? 0.183 2.800 -13.775 1.00 97.00 172 LEU A CA 1
ATOM 1314 C C . LEU A 1 172 ? -0.634 3.359 -12.607 1.00 97.00 172 LEU A C 1
ATOM 1316 O O . LEU A 1 172 ? -0.173 4.193 -11.823 1.00 97.00 172 LEU A O 1
ATOM 1320 N N . ARG A 1 173 ? -1.890 2.927 -12.524 1.00 94.88 173 ARG A N 1
ATOM 1321 C CA . ARG A 1 173 ? -2.848 3.394 -11.514 1.00 94.88 173 ARG A CA 1
ATOM 1322 C C . ARG A 1 173 ? -3.157 2.343 -10.474 1.00 94.88 173 ARG A C 1
ATOM 1324 O O . ARG A 1 173 ? -3.373 2.693 -9.319 1.00 94.88 173 ARG A O 1
ATOM 1331 N N . SER A 1 174 ? -3.194 1.080 -10.876 1.00 94.00 174 SER A N 1
ATOM 1332 C CA . SER A 1 174 ? -3.422 -0.018 -9.952 1.00 94.00 174 SER A CA 1
ATOM 1333 C C . SER A 1 174 ? -2.843 -1.314 -10.499 1.00 94.00 174 SER A C 1
ATOM 1335 O O . SER A 1 174 ? -2.815 -1.549 -11.711 1.00 94.00 174 SER A O 1
ATOM 1337 N N . ILE A 1 175 ? -2.410 -2.149 -9.563 1.00 95.50 175 ILE A N 1
ATOM 1338 C CA . ILE A 1 175 ? -2.033 -3.536 -9.777 1.00 95.50 175 ILE A CA 1
ATOM 1339 C C . ILE A 1 175 ? -2.861 -4.360 -8.803 1.00 95.50 175 ILE A C 1
ATOM 1341 O O . ILE A 1 175 ? -2.907 -4.053 -7.608 1.00 95.50 175 ILE A O 1
ATOM 1345 N N . THR A 1 176 ? -3.488 -5.414 -9.307 1.00 93.44 176 THR A N 1
ATOM 1346 C CA . THR A 1 176 ? -4.136 -6.422 -8.476 1.00 93.44 176 THR A CA 1
ATOM 1347 C C . THR A 1 176 ? -3.806 -7.814 -8.986 1.00 93.44 176 THR A C 1
ATOM 1349 O O . THR A 1 176 ? -3.410 -7.995 -10.139 1.00 93.44 176 THR A O 1
ATOM 1352 N N . ILE A 1 177 ? -3.970 -8.790 -8.108 1.00 93.62 177 ILE A N 1
ATOM 1353 C CA . ILE A 1 177 ? -3.829 -10.203 -8.424 1.00 93.62 177 ILE A CA 1
ATOM 1354 C C . ILE A 1 177 ? -5.133 -10.900 -8.075 1.00 93.62 177 ILE A C 1
ATOM 1356 O O . ILE A 1 177 ? -5.864 -10.478 -7.178 1.00 93.62 177 ILE A O 1
ATOM 1360 N N . THR A 1 178 ? -5.439 -11.935 -8.830 1.00 91.50 178 THR A N 1
ATOM 1361 C CA . THR A 1 178 ? -6.576 -12.818 -8.569 1.00 91.50 178 THR A CA 1
ATOM 1362 C C . THR A 1 178 ? -6.099 -14.068 -7.829 1.00 91.50 178 THR A C 1
ATOM 1364 O O . THR A 1 178 ? -4.897 -14.295 -7.699 1.00 91.50 178 THR A O 1
ATOM 1367 N N . GLU A 1 179 ? -7.036 -14.875 -7.328 1.00 86.81 179 GLU A N 1
ATOM 1368 C CA . GLU A 1 179 ? -6.731 -16.098 -6.567 1.00 86.81 179 GLU A CA 1
ATOM 1369 C C . GLU A 1 179 ? -5.921 -17.126 -7.371 1.00 86.81 179 GLU A C 1
ATOM 1371 O O . GLU A 1 179 ? -5.133 -17.871 -6.798 1.00 86.81 179 GLU A O 1
ATOM 1376 N N . ASP A 1 180 ? -6.065 -17.138 -8.700 1.00 89.94 180 ASP A N 1
ATOM 1377 C CA . ASP A 1 180 ? -5.301 -18.012 -9.598 1.00 89.94 180 ASP A CA 1
ATOM 1378 C C . ASP A 1 180 ? -3.929 -17.433 -9.995 1.00 89.94 180 ASP A C 1
ATOM 1380 O O . ASP A 1 180 ? -3.269 -17.949 -10.894 1.00 89.94 180 ASP A O 1
ATOM 1384 N N . ASN A 1 181 ? -3.482 -16.372 -9.314 1.00 89.25 181 ASN A N 1
ATOM 1385 C CA . ASN A 1 181 ? -2.264 -15.614 -9.597 1.00 89.25 181 ASN A CA 1
ATOM 1386 C C . ASN A 1 181 ? -2.261 -14.855 -10.935 1.00 89.25 181 ASN A C 1
ATOM 1388 O O . ASN A 1 181 ? -1.208 -14.357 -11.342 1.00 89.25 181 ASN A O 1
ATOM 1392 N N . THR A 1 182 ? -3.409 -14.674 -11.602 1.00 92.62 182 THR A N 1
ATOM 1393 C CA . THR A 1 182 ? -3.482 -13.774 -12.760 1.00 92.62 182 THR A CA 1
ATOM 1394 C C . THR A 1 182 ? -3.260 -12.336 -12.307 1.00 92.62 182 THR A C 1
ATOM 1396 O O . THR A 1 182 ? -4.010 -11.801 -11.479 1.00 92.62 182 THR A O 1
ATOM 1399 N N . LEU A 1 183 ? -2.247 -11.696 -12.889 1.00 95.25 183 LEU A N 1
ATOM 1400 C CA . LEU A 1 183 ? -1.915 -10.297 -12.662 1.00 95.25 183 LEU A CA 1
ATOM 1401 C C . LEU A 1 183 ? -2.798 -9.414 -13.549 1.00 95.25 183 LEU A C 1
ATOM 1403 O O . LEU A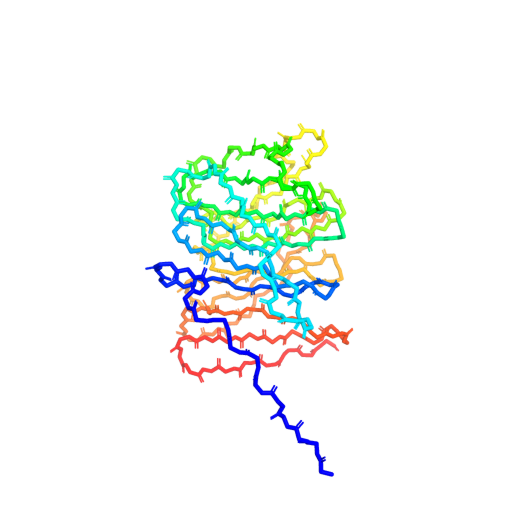 1 183 ? -2.918 -9.634 -14.755 1.00 95.25 183 LEU A O 1
ATOM 1407 N N . ILE A 1 184 ? -3.384 -8.372 -12.968 1.00 96.69 184 ILE A N 1
ATOM 1408 C CA . ILE A 1 184 ? -4.1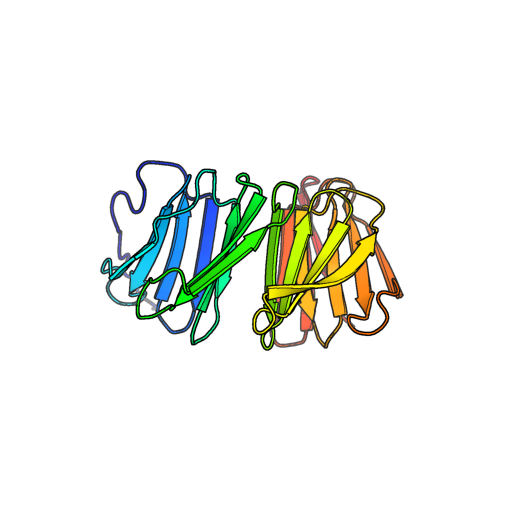77 -7.371 -13.682 1.00 96.69 184 ILE A CA 1
ATOM 1409 C C . ILE A 1 184 ? -3.580 -6.001 -13.397 1.00 96.69 184 ILE A C 1
ATOM 1411 O O . ILE A 1 184 ? -3.392 -5.615 -12.241 1.00 96.69 184 ILE A O 1
ATOM 1415 N N . THR A 1 185 ? -3.297 -5.245 -14.453 1.00 97.31 185 THR A N 1
ATOM 1416 C CA . THR A 1 185 ? -2.733 -3.900 -14.336 1.00 97.31 185 THR A CA 1
ATOM 1417 C C . THR A 1 185 ? -3.528 -2.902 -15.163 1.00 97.31 185 THR A C 1
ATOM 1419 O O . THR A 1 185 ? -3.983 -3.212 -16.263 1.00 97.31 185 THR A O 1
ATOM 1422 N N . VAL A 1 186 ? -3.708 -1.697 -14.626 1.00 97.25 186 VAL A N 1
ATOM 1423 C CA . VAL A 1 186 ? -4.462 -0.614 -15.274 1.00 97.25 186 VAL A CA 1
ATOM 1424 C C . VAL A 1 186 ? -3.643 0.667 -15.303 1.00 97.25 186 VAL A C 1
ATOM 1426 O O . VAL A 1 186 ? -2.953 0.992 -14.330 1.00 97.25 186 VAL A O 1
ATOM 1429 N N . SER A 1 187 ? -3.731 1.402 -16.407 1.00 97.62 187 SER A N 1
ATOM 1430 C CA . SER A 1 187 ? -2.965 2.623 -16.644 1.00 97.62 187 SER A CA 1
ATOM 1431 C C . SER A 1 187 ? -3.856 3.823 -16.994 1.00 97.62 187 SER A C 1
ATOM 1433 O O . SER A 1 187 ? -5.058 3.705 -17.232 1.00 97.62 187 SER A O 1
ATOM 1435 N N . SER A 1 188 ? -3.255 5.012 -16.934 1.00 97.25 188 SER A N 1
ATOM 1436 C CA . SER A 1 188 ? -3.856 6.300 -17.297 1.00 97.25 188 SER A CA 1
ATOM 1437 C C . SER A 1 188 ? -4.126 6.437 -18.797 1.00 97.25 188 SER A C 1
ATOM 1439 O O . SER A 1 188 ? -4.934 7.276 -19.178 1.00 97.25 188 SER A O 1
ATOM 1441 N N . ASP A 1 189 ? -3.527 5.580 -19.626 1.00 95.19 189 ASP A N 1
ATOM 1442 C CA . ASP A 1 189 ? -3.788 5.462 -21.068 1.00 95.19 189 ASP A CA 1
ATOM 1443 C C . ASP A 1 189 ? -5.116 4.747 -21.391 1.00 95.19 189 ASP A C 1
ATOM 1445 O O . ASP A 1 189 ? -5.381 4.405 -22.543 1.00 95.19 189 ASP A O 1
ATOM 1449 N N . TYR A 1 190 ? -5.959 4.529 -20.376 1.00 96.44 190 TYR A N 1
ATOM 1450 C CA . TYR A 1 190 ? -7.242 3.830 -20.457 1.00 96.44 190 TYR A CA 1
ATOM 1451 C C . TYR A 1 190 ? -7.119 2.330 -20.761 1.00 96.44 190 TYR A C 1
ATOM 1453 O O . TYR A 1 190 ? -8.118 1.684 -21.087 1.00 96.44 190 TYR A O 1
ATOM 1461 N N . VAL A 1 191 ? -5.923 1.750 -20.620 1.00 97.50 191 VAL A N 1
ATOM 1462 C CA . VAL A 1 191 ? -5.677 0.335 -20.895 1.00 97.50 191 VAL A CA 1
ATOM 1463 C C . VAL A 1 191 ? -5.688 -0.489 -19.606 1.00 97.50 191 V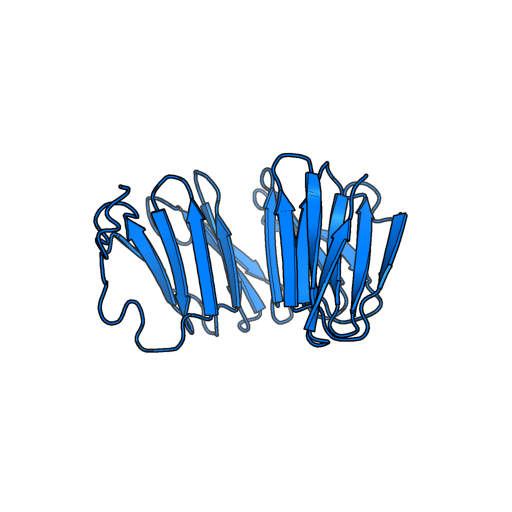AL A C 1
ATOM 1465 O O . VAL A 1 191 ? -4.992 -0.201 -18.630 1.00 97.50 191 VAL A O 1
ATOM 1468 N N . LEU A 1 192 ? -6.450 -1.585 -19.637 1.00 97.56 192 LEU A N 1
ATOM 1469 C CA . LEU A 1 192 ? -6.338 -2.703 -18.703 1.00 97.56 192 LEU A CA 1
ATOM 1470 C C . LEU A 1 192 ? -5.610 -3.852 -19.403 1.00 97.56 192 LEU A C 1
ATOM 1472 O O . LEU A 1 192 ? -5.982 -4.240 -20.510 1.00 97.56 192 LEU A O 1
ATOM 1476 N N . LYS A 1 193 ? -4.590 -4.416 -18.754 1.00 97.25 193 LYS A N 1
ATOM 1477 C CA . LYS A 1 193 ? -3.871 -5.605 -19.228 1.00 97.25 193 LYS A CA 1
ATOM 1478 C C . LYS A 1 193 ? -4.010 -6.741 -18.225 1.00 97.25 193 LYS A C 1
ATOM 1480 O O . LYS A 1 193 ? -3.928 -6.523 -17.016 1.00 97.25 193 LYS A O 1
ATOM 1485 N N . ILE A 1 194 ? -4.217 -7.941 -18.757 1.00 96.69 194 ILE A N 1
ATOM 1486 C CA . ILE A 1 194 ? -4.311 -9.195 -18.008 1.00 96.69 194 ILE A CA 1
ATOM 1487 C C . ILE A 1 194 ? -3.097 -10.033 -18.392 1.00 96.69 194 ILE A C 1
ATOM 1489 O O . ILE A 1 194 ? -2.880 -10.293 -19.575 1.00 96.69 194 ILE A O 1
ATOM 1493 N N . TRP A 1 195 ? -2.322 -10.451 -17.401 1.00 92.69 195 TRP A N 1
ATOM 1494 C CA . TRP A 1 195 ? -1.089 -11.204 -17.589 1.00 92.69 195 TRP A CA 1
ATOM 1495 C C . TRP A 1 195 ? -1.262 -12.570 -16.942 1.00 92.69 195 TRP A C 1
ATOM 1497 O O . TRP A 1 195 ? -1.422 -12.676 -15.725 1.00 92.69 195 TRP A O 1
ATOM 1507 N N . LYS A 1 196 ? -1.274 -13.599 -17.786 1.00 88.00 196 LYS A N 1
ATOM 1508 C CA . LYS A 1 196 ? -1.357 -14.998 -17.375 1.00 88.00 196 LYS A CA 1
ATOM 1509 C C . LYS A 1 196 ? 0.038 -15.611 -17.456 1.00 88.00 196 LYS A C 1
ATOM 1511 O O . LYS A 1 196 ? 0.748 -15.341 -18.427 1.00 88.00 196 LYS A O 1
ATOM 1516 N N . GLY A 1 197 ? 0.403 -16.367 -16.425 1.00 69.31 197 GLY A N 1
ATOM 1517 C CA . GLY A 1 197 ? 1.584 -17.231 -16.392 1.00 69.31 197 GLY A CA 1
ATOM 1518 C C . GLY A 1 197 ? 1.223 -18.650 -16.789 1.00 69.31 197 GLY A C 1
ATOM 1519 O O . GLY A 1 197 ? 0.076 -19.052 -16.488 1.00 69.31 197 GLY A O 1
#

Sequence (197 aa):
MITKHQITVERAHKNWIFYAKIHNGKIITCSKTTIKIWDLRSGAFLRQLQGHGGPVNCLDVSDDFVISGSTDKTIKIWGLETGECLSTLDIKREVSCVRYLNDTVICGVDTVIEIWDISQAKCVSVIDVAAPVSCICVVNGVIVSGSTTGDVQLWNIETGKCGQILKHGDKLRSITITEDNTLITVSSDYVLKIWKG

Mean predicted aligned error: 4.28 Å

Nearest PDB structures (foldseek):
  5nuv-assembly1_A  TM=9.260E-01  e=3.070E-11  Homo sapiens
  7mq8-assembly1_LT  TM=8.629E-01  e=5.241E-10  Homo sapiens
  7mqa-assembly1_LT  TM=8.806E-01  e=2.220E-09  Homo sapiens
  8xi3-assembly1_B  TM=8.371E-01  e=2.220E-09  Mus musculus
  5n4a-assembly1_A  TM=4.373E-01  e=4.136E-07  Chlamydomonas reinhardtii

InterPro domains:
  IPR001680 WD40 repeat [PF00400] (45-78)
  IPR001680 WD40 repeat [PF00400] (160-195)
  IPR001680 WD40 repeat [PS50082] (49-88)
  IPR001680 WD40 repeat [PS50082] (165-197)
  IPR001680 WD40 repeat [SM00320] (3-39)
  IPR001680 WD40 repeat [SM00320] (42-79)
  IPR001680 WD40 repeat [SM00320] (82-117)
  IPR001680 WD40 repeat [SM00320] (120-156)
  IPR001680 WD40 repeat [SM00320] (159-196)
  IPR015943 WD40/YVTN repeat-like-containing domain superfamily [G3DSA:2.130.10.10] (2-105)
  IPR015943 WD40/YVTN repeat-like-containing domain superfamily [G3DSA:2.130.10.10] (106-197)
  IPR020472 PAC1/LIS1-like, WD-40 repeat [PR00320] (66-80)
  IPR020472 PAC1/LIS1-like, WD-40 repeat [PR00320] (104-118)
  IPR020472 PAC1/LIS1-like, WD-40 repeat [PR00320] (143-157)
  IPR036322 WD40-repeat-containing domain superfamily [SSF50978] (5-196)

Organism: NCBI:txid1963864

Secondary structure (DSSP, 8-state):
---------TTSSSS---EEEEETTEEEEEETTEEEEEETTT--EEEEEE--SS-EEEEEE-SSEEEEEETTSEEEEEETTT--EEEEEE-SS---EEEEETTEEEEEETTEEEEEETTTTEEEEEEE-SS-EEEEEEETTEEEEEETTSEEEEEETTT--EEEEEE-SS-EEEEEE-TT--EEEEETTS-EEEE--

Radius of gyration: 16.96 Å; Cα contacts (8 Å, |Δi|>4): 519; chains: 1; bounding box: 51×33×42 Å